Protein AF-X1ME61-F1 (afdb_monomer_lite)

Foldseek 3Di:
DQQQVLPQFLEVSSVVLLVVQAQQQQFDDDRNDLPPVRPSTRYPVSVVVSVVCHGPGRLQKEQFKWAQAEDDDDAFPVRHTFTKTKIFGQTQAKDWQAQKDKDQDPVCLRQWGADGDIAHHGWMAMAGAHLPQDHDPVGHHYTNHGHDLQWTKIFIADNVRDTSYIDPPIDHRGDYCKMWGAAPPDPDIDIDNHDDHGDHDDD

pLDDT: mean 90.52, std 9.13, range [60.22, 98.75]

Radius of gyration: 18.77 Å; chains: 1; bounding box: 51×32×42 Å

Secondary structure (DSSP, 8-state):
---SSSSSS-SHHHHHHHHHTTT--S---STT-S--SSSS--SHHHHHHHHHTTT----SEEEEEEESS-SSS---TTS---EEEEEEE-SSS-EE-TT-EEES-TT-TTSEEPPS-EE-TT-EEEEEEBS-----TTS-EE-SSB--TT---EEEE-TTS-EEEEE-S-PPPP-TT-EEEEPTT-SSEEEESS--TTSPPP-

Organism: NCBI:txid412755

Structure (mmCIF, N/CA/C/O backbone):
data_AF-X1ME61-F1
#
_entry.id   AF-X1ME61-F1
#
loop_
_atom_site.group_PDB
_atom_site.id
_atom_site.type_symbol
_atom_site.label_atom_id
_atom_site.label_alt_id
_atom_site.label_comp_id
_atom_site.label_asym_id
_atom_site.label_entity_id
_atom_site.label_seq_id
_atom_site.pdbx_PDB_ins_code
_atom_site.Cartn_x
_atom_site.Cartn_y
_atom_site.Cartn_z
_atom_site.occupancy
_atom_site.B_iso_or_equiv
_atom_site.auth_seq_id
_atom_site.auth_comp_id
_atom_site.auth_asym_id
_atom_site.auth_atom_id
_atom_site.pdbx_PDB_model_num
ATOM 1 N N . MET A 1 1 ? 16.799 -2.107 -5.866 1.00 64.69 1 MET A N 1
ATOM 2 C CA . MET A 1 1 ? 18.192 -1.779 -6.242 1.00 64.69 1 MET A CA 1
ATOM 3 C C . MET A 1 1 ? 18.856 -2.868 -7.092 1.00 64.69 1 MET A C 1
ATOM 5 O O . MET A 1 1 ? 20.061 -2.861 -7.196 1.00 64.69 1 MET A O 1
ATOM 9 N N . GLY A 1 2 ? 18.112 -3.794 -7.705 1.00 76.69 2 GLY A N 1
ATOM 10 C CA . GLY A 1 2 ? 18.669 -4.737 -8.690 1.00 76.69 2 GLY A CA 1
ATOM 11 C C . GLY A 1 2 ? 17.651 -5.169 -9.746 1.00 76.69 2 GLY A C 1
ATOM 12 O O . GLY A 1 2 ? 17.951 -6.017 -10.569 1.00 76.69 2 GLY A O 1
ATOM 13 N N . ASP A 1 3 ? 16.445 -4.600 -9.689 1.00 83.31 3 ASP A N 1
ATOM 14 C CA . ASP A 1 3 ? 15.396 -4.802 -10.681 1.00 83.31 3 ASP A CA 1
ATOM 15 C C . ASP A 1 3 ? 15.610 -3.733 -11.758 1.00 83.31 3 ASP A C 1
ATOM 17 O O . ASP A 1 3 ? 15.238 -2.567 -11.595 1.00 83.31 3 ASP A O 1
ATOM 21 N N . LEU A 1 4 ? 16.361 -4.114 -12.783 1.00 84.75 4 LEU A N 1
ATOM 22 C CA . LEU A 1 4 ? 16.741 -3.284 -13.921 1.00 84.75 4 LEU A CA 1
ATOM 23 C C . LEU A 1 4 ? 15.676 -3.349 -15.024 1.00 84.75 4 LEU A C 1
ATOM 25 O O . LEU A 1 4 ? 15.547 -2.431 -15.829 1.00 84.75 4 LEU A O 1
ATOM 29 N N . SER A 1 5 ? 14.901 -4.425 -15.074 1.00 83.25 5 SER A N 1
ATOM 30 C CA . SER A 1 5 ? 13.822 -4.627 -16.038 1.00 83.25 5 SER A CA 1
ATOM 31 C C . SER A 1 5 ? 12.502 -3.974 -15.605 1.00 83.25 5 SER A C 1
ATOM 33 O O . SER A 1 5 ? 11.627 -3.734 -16.440 1.00 83.25 5 SER A O 1
ATOM 35 N N . GLY A 1 6 ? 12.383 -3.634 -14.321 1.00 74.25 6 GLY A N 1
ATOM 36 C CA . GLY A 1 6 ? 11.187 -3.095 -13.682 1.00 74.25 6 GLY A CA 1
ATOM 37 C C . GLY A 1 6 ? 10.131 -4.160 -13.371 1.00 74.25 6 GLY A C 1
ATOM 38 O O . GLY A 1 6 ? 9.031 -3.815 -12.948 1.00 74.25 6 GLY A O 1
ATOM 39 N N . ASP A 1 7 ? 10.406 -5.447 -13.585 1.00 72.19 7 ASP A N 1
ATOM 40 C CA . ASP A 1 7 ? 9.410 -6.515 -13.437 1.00 72.19 7 ASP A CA 1
ATOM 41 C C . ASP A 1 7 ? 9.201 -6.982 -11.985 1.00 72.19 7 ASP A C 1
ATOM 43 O O . ASP A 1 7 ? 8.468 -7.946 -11.723 1.00 72.19 7 ASP A O 1
ATOM 47 N N . CYS A 1 8 ? 9.772 -6.236 -11.034 1.00 72.88 8 CYS A N 1
ATOM 48 C CA . CYS A 1 8 ? 9.673 -6.439 -9.593 1.00 72.88 8 CYS A CA 1
ATOM 49 C C . CYS A 1 8 ? 10.390 -7.703 -9.111 1.00 72.88 8 CYS A C 1
ATOM 51 O O . CYS A 1 8 ? 10.179 -8.176 -7.985 1.00 72.88 8 CYS A O 1
ATOM 53 N N . ARG A 1 9 ? 11.263 -8.261 -9.948 1.00 78.12 9 ARG A N 1
ATOM 54 C CA . ARG A 1 9 ? 12.136 -9.383 -9.627 1.00 78.12 9 ARG A CA 1
ATOM 55 C C . ARG A 1 9 ? 13.558 -8.979 -9.967 1.00 78.12 9 ARG A C 1
ATOM 57 O O . ARG A 1 9 ? 13.802 -8.071 -10.739 1.00 78.12 9 ARG A O 1
ATOM 64 N N . VAL A 1 10 ? 14.500 -9.628 -9.300 1.00 83.88 10 VAL A N 1
ATOM 65 C CA . VAL A 1 10 ? 15.884 -9.640 -9.756 1.00 83.88 10 VAL A CA 1
ATOM 66 C C . VAL A 1 10 ? 16.140 -11.023 -10.318 1.00 83.88 10 VAL A C 1
ATOM 68 O O . VAL A 1 10 ? 16.330 -11.988 -9.569 1.00 83.88 10 VAL A O 1
ATOM 71 N N . ASP A 1 11 ? 16.064 -11.137 -11.631 1.00 88.06 11 ASP A N 1
ATOM 72 C CA . ASP A 1 11 ? 16.223 -12.370 -12.372 1.00 88.06 11 ASP A CA 1
ATOM 73 C C . ASP A 1 11 ? 17.034 -12.181 -13.666 1.00 88.06 11 ASP A C 1
ATOM 75 O O . ASP A 1 11 ? 17.878 -11.291 -13.810 1.00 88.06 11 ASP A O 1
ATOM 79 N N . LEU A 1 12 ? 16.872 -13.119 -14.598 1.00 92.19 12 LEU A N 1
ATOM 80 C CA . LEU A 1 12 ? 17.629 -13.121 -15.838 1.00 92.19 12 LEU A CA 1
ATOM 81 C C . LEU A 1 12 ? 17.298 -11.915 -16.729 1.00 92.19 12 LEU A C 1
ATOM 83 O O . LEU A 1 12 ? 18.159 -11.507 -17.505 1.00 92.19 12 LEU A O 1
ATOM 87 N N . ASN A 1 13 ? 16.100 -11.340 -16.622 1.00 89.19 13 ASN A N 1
ATOM 88 C CA . ASN A 1 13 ? 15.724 -10.132 -17.351 1.00 89.19 13 ASN A CA 1
ATOM 89 C C . ASN A 1 13 ? 16.594 -8.947 -16.927 1.00 89.19 13 ASN A C 1
ATOM 91 O O . ASN A 1 13 ? 17.061 -8.195 -17.782 1.00 89.19 13 ASN A O 1
ATOM 95 N N . ASP A 1 14 ? 16.910 -8.835 -15.639 1.00 88.38 14 ASP A N 1
ATOM 96 C CA . ASP A 1 14 ? 17.797 -7.791 -15.124 1.00 88.38 14 ASP A CA 1
ATOM 97 C C . ASP A 1 14 ? 19.237 -8.034 -15.544 1.00 88.38 14 ASP A C 1
ATOM 99 O O . ASP A 1 14 ? 19.926 -7.107 -15.960 1.00 88.38 14 ASP A O 1
ATOM 103 N N . LEU A 1 15 ? 19.680 -9.296 -15.549 1.00 93.25 15 LEU A N 1
ATOM 104 C CA . LEU A 1 15 ? 20.994 -9.644 -16.089 1.00 93.25 15 LEU A CA 1
ATOM 105 C C . LEU A 1 15 ? 21.117 -9.283 -17.576 1.00 93.25 15 LEU A C 1
ATOM 107 O O . LEU A 1 15 ? 22.182 -8.859 -18.019 1.00 93.25 15 LEU A O 1
ATOM 111 N N . LEU A 1 16 ? 20.046 -9.426 -18.357 1.00 92.19 16 LEU A N 1
ATOM 112 C CA . LEU A 1 16 ? 20.050 -9.017 -19.761 1.00 92.19 16 LEU A CA 1
ATOM 113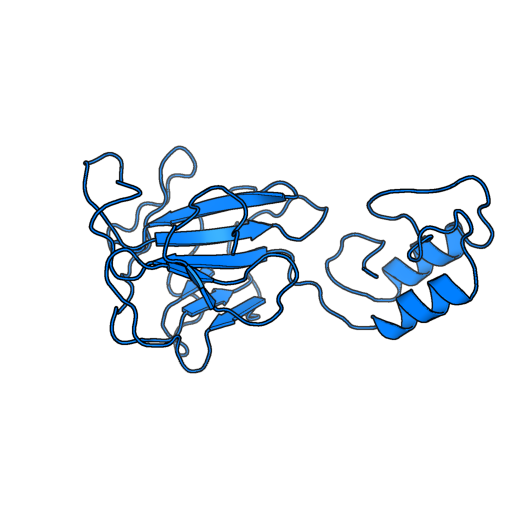 C C . LEU A 1 16 ? 20.233 -7.502 -19.898 1.00 92.19 16 LEU A C 1
ATOM 115 O O . LEU A 1 16 ? 21.093 -7.081 -20.674 1.00 92.19 16 LEU A O 1
ATOM 119 N N . VAL A 1 17 ? 19.494 -6.700 -19.124 1.00 89.44 17 VAL A N 1
ATOM 120 C CA . VAL A 1 17 ? 19.658 -5.234 -19.098 1.00 89.44 17 VAL A CA 1
ATOM 121 C C . VAL A 1 17 ? 21.080 -4.861 -18.683 1.00 89.44 17 VAL A C 1
ATOM 123 O O . VAL A 1 17 ? 21.744 -4.089 -19.372 1.00 89.44 17 VAL A O 1
ATOM 126 N N . PHE A 1 18 ? 21.577 -5.490 -17.622 1.00 93.19 18 PHE A N 1
ATOM 127 C CA . PHE A 1 18 ? 22.924 -5.300 -17.108 1.00 93.19 18 PHE A CA 1
ATOM 128 C C . PHE A 1 18 ? 24.003 -5.561 -18.168 1.00 93.19 18 PHE A C 1
ATOM 130 O O . PHE A 1 18 ? 24.854 -4.716 -18.436 1.00 93.19 18 PHE A O 1
ATOM 137 N N . THR A 1 19 ? 23.948 -6.715 -18.839 1.00 92.00 19 THR A N 1
ATOM 138 C CA . THR A 1 19 ? 24.946 -7.081 -19.861 1.00 92.00 19 THR A CA 1
ATOM 139 C C . THR A 1 19 ? 24.918 -6.176 -21.091 1.00 92.00 19 THR A C 1
ATOM 141 O O . THR A 1 19 ? 25.946 -6.028 -21.750 1.00 92.00 19 THR A O 1
ATOM 144 N N . ALA A 1 20 ? 23.775 -5.557 -21.401 1.00 91.31 20 ALA A N 1
ATOM 145 C CA . ALA A 1 20 ? 23.666 -4.596 -22.495 1.00 91.31 20 ALA A CA 1
ATOM 146 C C . ALA A 1 20 ? 24.404 -3.278 -22.206 1.00 91.31 20 ALA A C 1
ATOM 148 O O . ALA A 1 20 ? 24.747 -2.565 -23.146 1.00 91.31 20 ALA A O 1
ATOM 149 N N . GLN A 1 21 ? 24.653 -2.980 -20.930 1.00 91.88 21 GLN A N 1
ATOM 150 C CA . GLN A 1 21 ? 25.314 -1.763 -20.456 1.00 91.88 21 GLN A CA 1
ATOM 151 C C . GLN A 1 21 ? 26.713 -2.040 -19.895 1.00 91.88 21 GLN A C 1
ATOM 153 O O . GLN A 1 21 ? 27.343 -1.144 -19.358 1.00 91.88 21 GLN A O 1
ATOM 158 N N . TRP A 1 22 ? 27.224 -3.268 -20.019 1.00 91.88 22 TRP A N 1
ATOM 159 C CA . TRP A 1 22 ? 28.535 -3.645 -19.493 1.00 91.88 22 TRP A CA 1
ATOM 160 C C . TRP A 1 22 ? 29.647 -2.751 -20.064 1.00 91.88 22 TRP A C 1
ATOM 162 O O . TRP A 1 22 ? 29.857 -2.734 -21.281 1.00 91.88 22 TRP A O 1
ATOM 172 N N . LEU A 1 23 ? 30.398 -2.082 -19.181 1.00 84.31 23 LEU A N 1
ATOM 173 C CA . LEU A 1 23 ? 31.428 -1.080 -19.497 1.00 84.31 23 LEU A CA 1
ATOM 174 C C . LEU A 1 23 ? 30.901 0.227 -20.115 1.00 84.31 23 LEU A C 1
ATOM 176 O O . LEU A 1 23 ? 31.646 0.891 -20.838 1.00 84.31 23 LEU A O 1
ATOM 180 N N . ASP A 1 24 ? 29.646 0.598 -19.864 1.00 83.19 24 ASP A N 1
ATOM 181 C CA . ASP A 1 24 ? 29.162 1.946 -20.172 1.00 83.19 24 ASP A CA 1
ATOM 182 C C . ASP A 1 24 ? 29.852 2.971 -19.251 1.00 83.19 24 ASP A C 1
ATOM 184 O O . ASP A 1 24 ? 29.820 2.818 -18.032 1.00 83.19 24 ASP A O 1
ATOM 188 N N . ASP A 1 25 ? 30.503 3.977 -19.846 1.00 78.19 25 ASP A N 1
ATOM 189 C CA . ASP A 1 25 ? 31.238 5.063 -19.174 1.00 78.19 25 ASP A CA 1
ATOM 190 C C . ASP A 1 25 ? 30.489 6.405 -19.222 1.00 78.19 25 ASP A C 1
ATOM 192 O O . ASP A 1 25 ? 31.021 7.455 -18.844 1.00 78.19 25 ASP A O 1
ATOM 196 N N . THR A 1 26 ? 29.256 6.400 -19.740 1.00 72.69 26 THR A N 1
ATOM 197 C CA . THR A 1 26 ? 28.515 7.632 -20.028 1.00 72.69 26 THR A CA 1
ATOM 198 C C . THR A 1 26 ? 27.643 8.123 -18.875 1.00 72.69 26 THR A C 1
ATOM 200 O O . THR A 1 26 ? 27.023 9.180 -19.009 1.00 72.69 26 THR A O 1
ATOM 203 N N . GLY A 1 27 ? 27.666 7.433 -17.727 1.00 66.75 27 GLY A N 1
ATOM 204 C CA . GLY A 1 27 ? 26.857 7.743 -16.550 1.00 66.75 27 GLY A CA 1
ATOM 205 C C . GLY A 1 27 ? 25.373 7.526 -16.833 1.00 66.75 27 GLY A C 1
ATOM 206 O O . GLY A 1 27 ? 24.706 8.371 -17.436 1.00 66.75 27 GLY A O 1
ATOM 207 N N . CYS A 1 28 ? 24.828 6.396 -16.388 1.00 73.38 28 CYS A N 1
ATOM 208 C CA . CYS A 1 28 ? 23.390 6.169 -16.429 1.00 73.38 28 CYS A CA 1
ATOM 209 C C . CYS A 1 28 ? 22.768 6.519 -15.071 1.00 73.38 28 CYS A C 1
ATOM 211 O O . CYS A 1 28 ? 23.401 6.435 -14.026 1.00 73.38 28 CYS A O 1
ATOM 213 N N . SER A 1 29 ? 21.516 6.975 -15.067 1.00 67.69 29 SER A N 1
ATOM 214 C CA . SER A 1 29 ? 20.779 7.203 -13.822 1.00 67.69 29 SER A CA 1
ATOM 215 C C . SER A 1 29 ? 19.299 6.907 -14.024 1.00 67.69 29 SER A C 1
ATOM 217 O O . SER A 1 29 ? 18.728 7.213 -15.073 1.00 67.69 29 SER A O 1
ATOM 219 N N . GLY A 1 30 ? 18.674 6.300 -13.016 1.00 66.75 30 GLY A N 1
ATOM 220 C CA . GLY A 1 30 ? 17.258 5.932 -13.034 1.00 66.75 30 GLY A CA 1
ATOM 221 C C . GLY A 1 30 ? 17.004 4.445 -13.281 1.00 66.75 30 GLY A C 1
ATOM 222 O O . GLY A 1 30 ? 17.898 3.610 -13.174 1.00 66.75 30 GLY A O 1
ATOM 223 N N . LEU A 1 31 ? 15.744 4.100 -13.557 1.00 63.78 31 LEU A N 1
ATOM 224 C CA . LEU A 1 31 ? 15.342 2.708 -13.740 1.00 63.78 31 LEU A CA 1
ATOM 225 C C . LEU A 1 31 ? 15.950 2.104 -15.009 1.00 63.78 31 LEU A C 1
ATOM 227 O O . LEU A 1 31 ? 15.900 2.716 -16.074 1.00 63.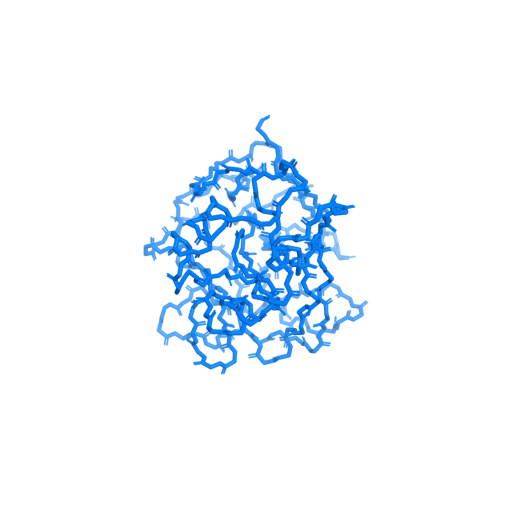78 31 LEU A O 1
ATOM 231 N N . GLY A 1 32 ? 16.469 0.882 -14.888 1.00 75.88 32 GLY A N 1
ATOM 232 C CA . GLY A 1 32 ? 17.122 0.170 -15.982 1.00 75.88 32 GLY A CA 1
ATOM 233 C C . GLY A 1 32 ? 18.543 0.625 -16.255 1.00 75.88 32 GLY A C 1
ATOM 234 O O . GLY A 1 32 ? 19.116 0.204 -17.252 1.00 75.88 32 GLY A O 1
ATOM 235 N N . CYS A 1 33 ? 19.112 1.446 -15.373 1.00 86.69 33 CYS A N 1
ATOM 236 C CA . CYS A 1 33 ? 20.537 1.722 -15.325 1.00 86.69 33 CYS A CA 1
ATOM 237 C C . CYS A 1 33 ? 21.261 0.653 -14.504 1.00 86.69 33 CYS A C 1
ATOM 239 O O . CYS A 1 33 ? 20.886 0.380 -13.365 1.00 86.69 33 CYS A O 1
ATOM 241 N N . ALA A 1 34 ? 22.293 0.067 -15.099 1.00 91.44 34 ALA A N 1
ATOM 242 C CA . ALA A 1 34 ? 23.120 -0.970 -14.511 1.00 91.44 34 ALA A CA 1
ATOM 243 C C . ALA A 1 34 ? 24.233 -0.436 -13.593 1.00 91.44 34 ALA A C 1
ATOM 245 O O . ALA A 1 34 ? 24.819 -1.248 -12.891 1.00 91.44 34 ALA A O 1
ATOM 246 N N . ASP A 1 35 ? 24.501 0.875 -13.582 1.00 91.25 35 ASP A N 1
ATOM 247 C CA . ASP A 1 35 ? 25.379 1.541 -12.605 1.00 91.25 35 ASP A CA 1
ATOM 248 C C . ASP A 1 35 ? 24.586 1.725 -11.304 1.00 91.25 35 ASP A C 1
ATOM 250 O O . ASP A 1 35 ? 23.699 2.579 -11.188 1.00 91.25 35 ASP A O 1
ATOM 254 N N . MET A 1 36 ? 24.830 0.830 -10.351 1.00 87.50 36 MET A N 1
ATOM 255 C CA . MET A 1 36 ? 24.072 0.728 -9.108 1.00 87.50 36 MET A CA 1
ATOM 256 C C . MET A 1 36 ? 24.839 1.274 -7.903 1.00 87.50 36 MET A C 1
ATOM 258 O O . MET A 1 36 ? 24.216 1.480 -6.855 1.00 87.50 36 MET A O 1
ATOM 262 N N . ASP A 1 37 ? 26.150 1.502 -8.020 1.00 87.69 37 ASP A N 1
ATOM 263 C CA . ASP A 1 37 ? 26.958 2.154 -6.983 1.00 87.69 37 ASP A CA 1
ATOM 264 C C . ASP A 1 37 ? 27.179 3.662 -7.218 1.00 87.69 37 ASP A C 1
ATOM 266 O O . ASP A 1 37 ? 27.560 4.381 -6.285 1.00 87.69 37 ASP A O 1
ATOM 270 N N . GLY A 1 38 ? 26.808 4.162 -8.400 1.00 86.75 38 GLY A N 1
ATOM 271 C CA . GLY A 1 38 ? 26.784 5.574 -8.764 1.00 86.75 38 GLY A CA 1
ATOM 272 C C . GLY A 1 38 ? 28.150 6.135 -9.150 1.00 86.75 38 GLY A C 1
ATOM 273 O O . GLY A 1 38 ? 28.340 7.358 -9.076 1.00 86.75 38 GLY A O 1
ATOM 274 N N . ASP A 1 39 ? 29.114 5.286 -9.511 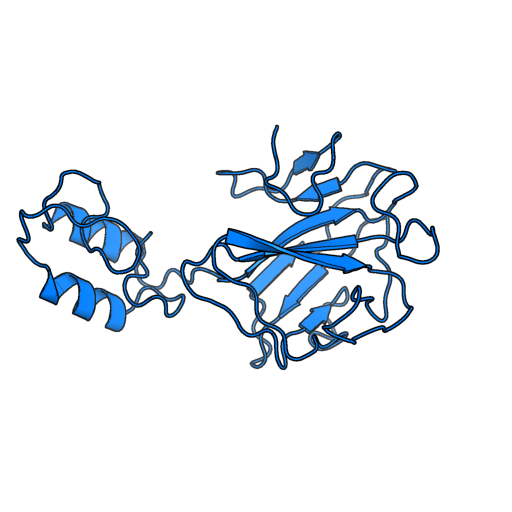1.00 88.50 39 ASP A N 1
ATOM 275 C CA . ASP A 1 39 ? 30.462 5.711 -9.893 1.00 88.50 39 ASP A CA 1
ATOM 276 C C . ASP A 1 39 ? 30.599 6.126 -11.376 1.00 88.50 39 ASP A C 1
ATOM 278 O O . ASP A 1 39 ? 31.642 6.658 -11.778 1.00 88.50 39 ASP A O 1
ATOM 282 N N . ASN A 1 40 ? 29.500 6.048 -12.139 1.00 87.19 40 ASN A N 1
ATOM 283 C CA . ASN A 1 40 ? 29.379 6.308 -13.579 1.00 87.19 40 ASN A CA 1
ATOM 284 C C . ASN A 1 40 ? 30.062 5.274 -14.479 1.00 87.19 40 ASN A C 1
ATOM 286 O O . ASN A 1 40 ? 30.297 5.569 -15.653 1.00 87.19 40 ASN A O 1
ATOM 290 N N . ASN A 1 41 ? 30.354 4.082 -13.965 1.00 89.69 41 ASN A N 1
ATOM 291 C CA . ASN A 1 41 ? 30.776 2.933 -14.752 1.00 89.69 41 ASN A CA 1
ATOM 292 C C . ASN A 1 41 ? 29.859 1.750 -14.450 1.00 89.69 41 ASN A C 1
ATOM 294 O O . ASN A 1 41 ? 29.419 1.576 -13.326 1.00 89.69 41 ASN A O 1
ATOM 298 N N . VAL A 1 42 ? 29.599 0.915 -15.455 1.00 91.56 42 VAL A N 1
ATOM 299 C CA . VAL A 1 42 ? 28.951 -0.388 -15.240 1.00 91.56 42 VAL A CA 1
ATOM 300 C C . VAL A 1 42 ? 30.015 -1.478 -15.235 1.00 91.56 42 VAL A C 1
ATOM 302 O O . VAL A 1 42 ? 30.545 -1.841 -16.296 1.00 91.56 42 VAL A O 1
ATOM 305 N N . ASP A 1 43 ? 30.334 -2.022 -14.064 1.00 92.25 43 ASP A N 1
ATOM 306 C CA . ASP A 1 43 ? 31.435 -2.964 -13.897 1.00 92.25 43 ASP A CA 1
ATOM 307 C C . ASP A 1 43 ? 31.137 -4.168 -12.974 1.00 92.25 43 ASP A C 1
ATOM 309 O O . ASP A 1 43 ? 30.001 -4.601 -12.758 1.00 92.25 43 ASP A O 1
ATOM 313 N N . ALA A 1 44 ? 32.196 -4.838 -12.513 1.00 93.25 44 ALA A N 1
ATOM 314 C CA . ALA A 1 44 ? 32.072 -6.021 -11.670 1.00 93.25 44 ALA A CA 1
ATOM 315 C C . ALA A 1 44 ? 31.489 -5.725 -10.274 1.00 93.25 44 ALA A C 1
ATOM 317 O O . ALA A 1 44 ? 30.953 -6.643 -9.646 1.00 93.25 44 ALA A O 1
ATOM 318 N N . VAL A 1 45 ? 31.606 -4.492 -9.779 1.00 92.31 45 VAL A N 1
ATOM 319 C CA . VAL A 1 45 ? 31.004 -4.035 -8.522 1.00 92.31 45 VAL A CA 1
ATOM 320 C C . VAL A 1 45 ? 29.490 -3.971 -8.676 1.00 92.31 45 VAL A C 1
ATOM 322 O O . VAL A 1 45 ? 28.778 -4.554 -7.854 1.00 92.31 45 VAL A O 1
ATOM 325 N N . ASP A 1 46 ? 28.992 -3.421 -9.778 1.00 90.38 46 ASP A N 1
ATOM 326 C CA . ASP A 1 46 ? 27.559 -3.421 -10.076 1.00 90.38 46 ASP A CA 1
ATOM 327 C C . ASP A 1 46 ? 27.008 -4.828 -10.271 1.00 90.38 46 ASP A C 1
ATOM 329 O O . ASP A 1 46 ? 25.933 -5.162 -9.770 1.00 90.38 46 ASP A O 1
ATOM 333 N N . PHE A 1 47 ? 27.775 -5.708 -10.921 1.00 92.69 47 PHE A N 1
ATOM 334 C CA . PHE A 1 47 ? 27.400 -7.118 -11.025 1.00 92.69 47 PHE A CA 1
ATOM 335 C C . PHE A 1 47 ? 27.289 -7.771 -9.647 1.00 92.69 47 PHE A C 1
ATOM 337 O O . PHE A 1 47 ? 26.378 -8.565 -9.403 1.00 92.69 47 PHE A O 1
ATOM 344 N N . ALA A 1 48 ? 28.205 -7.451 -8.730 1.00 91.75 48 ALA A N 1
ATOM 345 C CA . ALA A 1 48 ? 28.149 -7.958 -7.367 1.00 91.75 48 ALA A CA 1
ATOM 346 C C . ALA A 1 48 ? 26.911 -7.434 -6.628 1.00 91.75 48 ALA A C 1
ATOM 348 O O . ALA A 1 48 ? 26.276 -8.203 -5.906 1.00 91.75 48 ALA A O 1
ATOM 349 N N . LEU A 1 49 ? 26.523 -6.174 -6.840 1.00 86.62 49 LEU A N 1
ATOM 350 C CA . LEU A 1 49 ? 25.288 -5.614 -6.295 1.00 86.62 49 LEU A CA 1
ATOM 351 C C . LEU A 1 49 ? 24.039 -6.268 -6.914 1.00 86.62 49 LEU A C 1
ATOM 353 O O . LEU A 1 49 ? 23.096 -6.584 -6.185 1.00 86.62 49 LEU A O 1
ATOM 357 N N . LEU A 1 50 ? 24.029 -6.541 -8.222 1.00 88.25 50 LEU A N 1
ATOM 358 C CA . LEU A 1 50 ? 22.936 -7.247 -8.899 1.00 88.25 50 LEU A CA 1
ATOM 359 C C . LEU A 1 50 ? 22.797 -8.668 -8.342 1.00 88.25 50 LEU A C 1
ATOM 361 O O . LEU A 1 50 ? 21.716 -9.083 -7.928 1.00 88.25 50 LEU A O 1
ATOM 365 N N . ALA A 1 51 ? 23.914 -9.391 -8.244 1.00 88.44 51 ALA A N 1
ATOM 366 C CA . ALA A 1 51 ? 23.972 -10.744 -7.701 1.00 88.44 51 ALA A CA 1
ATOM 367 C C . ALA A 1 51 ? 23.603 -10.800 -6.208 1.00 88.44 51 ALA A C 1
ATOM 369 O O . ALA A 1 51 ? 22.944 -11.742 -5.770 1.00 88.44 51 ALA A O 1
ATOM 370 N N . ALA A 1 52 ? 23.978 -9.789 -5.419 1.00 83.69 52 ALA A N 1
ATOM 371 C CA . ALA A 1 52 ? 23.590 -9.679 -4.012 1.00 83.69 52 ALA A CA 1
ATOM 372 C C . ALA A 1 52 ? 22.077 -9.492 -3.836 1.00 83.69 52 ALA A C 1
ATOM 374 O O . ALA A 1 52 ? 21.524 -9.854 -2.799 1.00 83.69 52 ALA A O 1
ATOM 375 N N . ASN A 1 53 ? 21.408 -8.953 -4.855 1.00 80.00 53 ASN A N 1
ATOM 376 C CA . ASN A 1 53 ? 19.962 -8.828 -4.901 1.00 80.00 53 ASN A CA 1
ATOM 377 C C . ASN A 1 53 ? 19.303 -9.945 -5.728 1.00 80.00 53 ASN A C 1
ATOM 379 O O . ASN A 1 53 ? 18.106 -9.865 -5.949 1.00 80.00 53 ASN A O 1
ATOM 383 N N . TRP A 1 54 ? 20.018 -10.989 -6.163 1.00 82.50 54 TRP A N 1
ATOM 384 C CA . TRP A 1 54 ? 19.457 -12.040 -7.019 1.00 82.50 54 TRP A CA 1
ATOM 385 C C . TRP A 1 54 ? 18.290 -12.773 -6.345 1.00 82.50 54 TRP A C 1
ATOM 387 O O . TRP A 1 54 ? 18.372 -13.149 -5.176 1.00 82.50 54 TRP A O 1
ATOM 397 N N . PHE A 1 55 ? 17.193 -12.971 -7.079 1.00 70.69 55 PHE A N 1
ATOM 398 C CA . PHE A 1 55 ? 15.890 -13.427 -6.574 1.00 70.69 55 PHE A CA 1
ATOM 399 C C . PHE A 1 55 ? 15.228 -12.524 -5.526 1.00 70.69 55 PHE A C 1
ATOM 401 O O . PHE A 1 55 ? 14.186 -12.901 -4.978 1.00 70.69 55 PHE A O 1
ATOM 408 N N . LYS A 1 56 ? 15.765 -11.332 -5.243 1.00 67.44 56 LYS A N 1
ATOM 409 C CA . LYS A 1 56 ? 15.058 -10.355 -4.418 1.00 67.44 56 LYS A CA 1
ATOM 410 C C . LYS A 1 56 ? 13.818 -9.923 -5.187 1.00 67.44 56 LYS A C 1
ATOM 412 O O . LYS A 1 56 ? 13.911 -9.377 -6.280 1.00 67.44 56 LYS A O 1
ATOM 417 N N . GLN A 1 57 ? 12.650 -10.193 -4.624 1.00 60.22 57 GLN A N 1
ATOM 418 C CA . GLN A 1 57 ? 11.415 -9.616 -5.128 1.00 60.22 57 GLN A CA 1
ATOM 419 C C . GLN A 1 57 ? 11.251 -8.262 -4.452 1.00 60.22 57 GLN A C 1
ATOM 421 O O . GLN A 1 57 ? 11.098 -8.181 -3.233 1.00 60.22 57 GLN A O 1
ATOM 426 N N . GLY A 1 58 ? 11.359 -7.195 -5.239 1.00 61.19 58 GLY A N 1
ATOM 427 C CA . GLY A 1 58 ? 10.816 -5.914 -4.824 1.00 61.19 58 GLY A CA 1
ATOM 428 C C . GLY A 1 58 ? 9.306 -6.048 -4.896 1.00 61.19 58 GLY A C 1
ATOM 429 O O . GLY A 1 58 ? 8.761 -6.393 -5.933 1.00 61.19 58 GLY A O 1
ATOM 430 N N . HIS A 1 59 ? 8.609 -5.840 -3.795 1.00 69.31 59 HIS A N 1
ATOM 431 C CA . HIS A 1 59 ? 7.161 -5.753 -3.837 1.00 69.31 59 HIS A CA 1
ATOM 432 C C . HIS A 1 59 ? 6.819 -4.352 -4.330 1.00 69.31 59 HIS A C 1
ATOM 434 O O . HIS A 1 59 ? 7.165 -3.400 -3.636 1.00 69.31 59 HIS A O 1
ATOM 440 N N . PRO A 1 60 ? 6.222 -4.182 -5.525 1.00 78.44 60 PRO A N 1
ATOM 441 C CA . PRO A 1 60 ? 6.113 -2.852 -6.114 1.00 78.44 60 PRO A CA 1
ATOM 442 C C . PRO A 1 60 ? 5.252 -1.919 -5.279 1.00 78.44 60 PRO A C 1
ATOM 444 O O . PRO A 1 60 ? 5.448 -0.710 -5.296 1.00 78.44 60 PRO A O 1
ATOM 447 N N . LEU A 1 61 ? 4.314 -2.504 -4.542 1.00 91.12 61 LEU A N 1
ATOM 448 C CA . LEU A 1 61 ? 3.425 -1.814 -3.642 1.00 91.12 61 LEU A CA 1
ATOM 449 C C . LEU A 1 61 ? 3.665 -2.306 -2.220 1.00 91.12 61 LEU A C 1
ATOM 451 O O . LEU A 1 61 ? 3.802 -3.507 -1.989 1.00 91.12 61 LEU A O 1
ATOM 455 N N . VAL A 1 62 ? 3.653 -1.381 -1.273 1.00 93.38 62 VAL A N 1
ATOM 456 C CA . VAL A 1 62 ? 3.700 -1.677 0.160 1.00 93.38 62 VAL A CA 1
ATOM 457 C C . VAL A 1 62 ? 2.528 -1.011 0.855 1.00 93.38 62 VAL A C 1
ATOM 459 O O . VAL A 1 62 ? 2.025 0.012 0.389 1.00 93.38 62 VAL A O 1
ATOM 462 N N . ILE A 1 63 ? 2.113 -1.575 1.987 1.00 96.38 63 ILE A N 1
ATOM 463 C CA . ILE A 1 63 ? 1.284 -0.826 2.933 1.00 96.38 63 ILE A CA 1
ATOM 464 C C . ILE A 1 63 ? 2.246 0.084 3.692 1.00 96.38 63 ILE A C 1
ATOM 466 O O . ILE A 1 63 ? 3.059 -0.403 4.476 1.00 96.38 63 ILE A O 1
ATOM 470 N N . ASN A 1 64 ? 2.217 1.373 3.370 1.00 95.00 64 ASN A N 1
ATOM 471 C CA . ASN A 1 64 ? 3.199 2.346 3.838 1.00 95.00 64 ASN A CA 1
ATOM 472 C C . ASN A 1 64 ? 2.867 2.864 5.230 1.00 95.00 64 ASN A C 1
ATOM 474 O O . ASN A 1 64 ? 3.738 2.952 6.089 1.00 95.00 64 ASN A O 1
ATOM 478 N N . GLU A 1 65 ? 1.602 3.196 5.447 1.00 97.06 65 GLU A N 1
ATOM 479 C CA . GLU A 1 65 ? 1.106 3.794 6.675 1.00 97.06 65 GLU A CA 1
ATOM 480 C C . GLU A 1 65 ? -0.368 3.414 6.840 1.00 97.06 65 GLU A C 1
ATOM 482 O O . GLU A 1 65 ? -1.091 3.236 5.860 1.00 97.06 65 GLU A O 1
ATOM 487 N N . PHE A 1 66 ? -0.837 3.251 8.070 1.00 98.44 66 PHE A N 1
ATOM 488 C CA . PHE A 1 66 ? -2.259 3.104 8.354 1.00 98.44 66 PHE A CA 1
ATOM 489 C C . PHE A 1 66 ? -2.595 3.654 9.737 1.00 98.44 66 PHE A C 1
ATOM 491 O O . PHE A 1 66 ? -1.731 3.783 10.606 1.00 98.44 66 PHE A O 1
ATOM 498 N N . MET A 1 67 ? -3.873 3.937 9.965 1.00 98.38 67 MET A N 1
ATOM 499 C CA . MET A 1 67 ? -4.397 4.329 11.271 1.00 98.38 67 MET A CA 1
ATOM 500 C C . MET A 1 67 ? -5.699 3.581 11.539 1.00 98.38 67 MET A C 1
ATOM 502 O O . MET A 1 67 ? -6.660 3.729 10.791 1.00 98.38 67 MET A O 1
ATOM 506 N N . ALA A 1 68 ? -5.730 2.807 12.626 1.00 98.12 68 ALA A N 1
ATOM 507 C CA . ALA A 1 68 ? -6.891 2.004 13.040 1.00 98.12 68 ALA A CA 1
ATOM 508 C C . ALA A 1 68 ? -7.748 2.669 14.138 1.00 98.12 68 ALA A C 1
ATOM 510 O O . ALA A 1 68 ? -8.510 2.003 14.840 1.00 98.12 68 ALA A O 1
ATOM 511 N N . SER A 1 69 ? -7.514 3.957 14.396 1.00 97.62 69 SER A N 1
ATOM 512 C CA . SER A 1 69 ? -8.263 4.761 15.362 1.00 97.62 69 SER A CA 1
ATOM 513 C C . SER A 1 69 ? -8.097 6.239 15.016 1.00 97.62 69 SER A C 1
ATOM 515 O O . SER A 1 69 ? -7.202 6.912 15.524 1.00 97.62 69 SER A O 1
ATOM 517 N N . ASN A 1 70 ? -8.930 6.731 14.102 1.00 96.81 70 ASN A N 1
ATOM 518 C CA . ASN A 1 70 ? -8.862 8.101 13.594 1.00 96.81 70 ASN A CA 1
ATOM 519 C C . ASN A 1 70 ? -9.983 8.967 14.182 1.00 96.81 70 ASN A C 1
ATOM 521 O O . ASN A 1 70 ? -11.160 8.610 14.115 1.00 96.81 70 ASN A O 1
ATOM 525 N N . THR A 1 71 ? -9.632 10.122 14.747 1.00 95.94 71 THR A N 1
ATOM 526 C CA . THR A 1 71 ? -10.606 11.136 15.184 1.00 95.94 71 THR A CA 1
ATOM 527 C C . THR A 1 71 ? -10.275 12.550 14.715 1.00 95.94 71 THR A C 1
ATOM 529 O O . THR A 1 71 ? -11.002 13.487 15.055 1.00 95.94 71 THR A O 1
ATOM 532 N N . SER A 1 72 ? -9.202 12.716 13.935 1.00 93.56 72 SER A N 1
ATOM 533 C CA . SER A 1 72 ? -8.650 14.031 13.601 1.00 93.56 72 SER A CA 1
ATOM 534 C C . SER A 1 72 ? -8.324 14.246 12.123 1.00 93.56 72 SER A C 1
ATOM 536 O O . SER A 1 72 ? -8.610 15.331 11.616 1.00 93.56 72 SER A O 1
ATOM 538 N N . THR A 1 73 ? -7.726 13.277 11.420 1.00 90.19 73 THR A N 1
ATOM 539 C CA . THR A 1 73 ? -7.330 13.422 10.010 1.00 90.19 73 THR A CA 1
ATOM 540 C C . THR A 1 73 ? -6.864 12.089 9.404 1.00 90.19 73 THR A C 1
ATOM 542 O O . THR A 1 73 ? -6.194 11.310 10.082 1.00 90.19 73 THR A O 1
ATOM 545 N N . PRO A 1 74 ? -7.138 11.829 8.113 1.00 93.50 74 PRO A N 1
ATOM 546 C CA . PRO A 1 74 ? -7.994 12.596 7.209 1.00 93.50 74 PRO A CA 1
ATOM 547 C C . PRO A 1 74 ? -9.483 12.293 7.439 1.00 93.50 74 PRO A C 1
ATOM 549 O O . PRO A 1 74 ? -9.839 11.270 8.023 1.00 93.50 74 PRO A O 1
ATOM 552 N N . THR A 1 75 ? -10.361 13.187 6.976 1.00 93.81 75 THR A N 1
ATOM 553 C CA . THR A 1 75 ? -11.805 12.917 6.892 1.00 93.81 75 THR A CA 1
ATOM 554 C C . THR A 1 75 ? -12.172 12.314 5.546 1.00 93.81 75 THR A C 1
ATOM 556 O O . THR A 1 75 ? -11.557 12.638 4.528 1.00 93.81 75 THR A O 1
ATOM 559 N N . ASP A 1 76 ? -13.251 11.542 5.506 1.00 91.44 76 ASP A N 1
ATOM 560 C CA . ASP A 1 76 ? -13.904 11.208 4.241 1.00 91.44 76 ASP A CA 1
ATOM 561 C C . ASP A 1 76 ? -14.774 12.382 3.713 1.00 91.44 76 ASP A C 1
ATOM 563 O O . ASP A 1 76 ? -14.931 13.401 4.397 1.00 91.44 76 ASP A O 1
ATOM 567 N N . PRO A 1 77 ? -15.370 12.291 2.504 1.00 90.12 77 PRO A N 1
ATOM 568 C CA . PRO A 1 77 ? -16.222 13.355 1.955 1.00 90.12 77 PRO A CA 1
ATOM 569 C C . PRO A 1 77 ? -17.484 13.669 2.767 1.00 90.12 77 PRO A C 1
ATOM 571 O O . PRO A 1 77 ? -18.100 14.714 2.551 1.00 90.12 77 PRO A O 1
ATOM 574 N N . CYS A 1 78 ? -17.896 12.772 3.665 1.00 89.06 78 CYS A N 1
ATOM 575 C CA . CYS A 1 78 ? -19.026 12.976 4.567 1.00 89.06 78 CYS A CA 1
ATOM 576 C C . CYS A 1 78 ? -18.613 13.698 5.860 1.00 89.06 78 CYS A C 1
ATOM 578 O O . CYS A 1 78 ? -19.489 14.090 6.632 1.00 89.06 78 CYS A O 1
ATOM 580 N N . GLY A 1 79 ? -17.312 13.908 6.083 1.00 90.25 79 GLY A N 1
ATOM 581 C CA . GLY A 1 79 ? -16.768 14.494 7.306 1.00 90.25 79 GLY A CA 1
ATOM 582 C C . GLY A 1 79 ? -16.604 13.490 8.447 1.00 90.25 79 GLY A C 1
ATOM 583 O O . GLY A 1 79 ? -16.388 13.912 9.582 1.00 90.25 79 GLY A O 1
ATOM 584 N N . ASP A 1 80 ? -16.711 12.187 8.168 1.00 93.75 80 ASP A N 1
ATOM 585 C CA . ASP A 1 80 ? -16.376 11.146 9.139 1.00 93.75 80 ASP A CA 1
ATOM 586 C C . ASP A 1 80 ? -14.849 11.009 9.242 1.00 93.75 80 ASP A C 1
ATOM 588 O O . ASP A 1 80 ? -14.124 11.386 8.319 1.00 93.75 80 ASP A O 1
ATOM 592 N N . PHE A 1 81 ? -14.363 10.386 10.320 1.00 95.94 81 PHE A N 1
ATOM 593 C CA . PHE A 1 81 ? -12.956 10.003 10.500 1.00 95.94 81 PHE A CA 1
ATOM 594 C C . PHE A 1 81 ? -12.800 8.475 10.458 1.00 95.94 81 PHE A C 1
ATOM 596 O O . PHE A 1 81 ? -12.682 7.846 11.509 1.00 95.94 81 PHE A O 1
ATOM 603 N N . PRO A 1 82 ? -12.882 7.820 9.284 1.00 97.06 82 PRO A N 1
ATOM 604 C CA . PRO A 1 82 ? -12.641 6.389 9.219 1.00 97.06 82 PRO A CA 1
ATOM 605 C C . PRO A 1 82 ? -11.171 6.060 9.460 1.00 97.06 82 PRO A C 1
ATOM 607 O O . PRO A 1 82 ? -10.281 6.884 9.221 1.00 97.06 82 PRO A O 1
ATOM 610 N N . ASP A 1 83 ? -10.934 4.810 9.838 1.00 98.31 83 ASP A N 1
ATOM 611 C CA . ASP A 1 83 ? -9.620 4.195 9.713 1.00 98.31 83 ASP A CA 1
ATOM 612 C C . ASP A 1 83 ? -9.167 4.273 8.254 1.00 98.31 83 ASP A C 1
ATOM 614 O O . ASP A 1 83 ? -9.983 4.321 7.323 1.00 98.31 83 ASP A O 1
ATOM 618 N N . TRP A 1 84 ? -7.864 4.279 8.030 1.00 98.50 84 TRP A N 1
ATOM 619 C CA . TRP A 1 84 ? -7.320 4.400 6.686 1.00 98.50 84 TRP A CA 1
ATOM 620 C C . TRP A 1 84 ? -6.046 3.591 6.530 1.00 98.50 84 TRP A C 1
ATOM 622 O O . TRP A 1 84 ? -5.332 3.327 7.494 1.00 98.50 84 TRP A O 1
ATOM 632 N N . ILE A 1 85 ? -5.803 3.188 5.291 1.00 98.75 85 ILE A N 1
ATOM 633 C CA . ILE A 1 85 ? -4.672 2.399 4.830 1.00 98.75 85 ILE A CA 1
ATOM 634 C C . ILE A 1 85 ? -4.072 3.157 3.654 1.00 98.75 85 ILE A C 1
ATOM 636 O O . ILE A 1 85 ? -4.791 3.555 2.736 1.00 98.75 85 ILE A O 1
ATOM 640 N N . GLU A 1 86 ? -2.763 3.339 3.664 1.00 97.94 86 GLU A N 1
ATOM 641 C CA . GLU A 1 86 ? -2.020 3.941 2.574 1.00 97.94 86 GLU A CA 1
ATOM 642 C C . GLU A 1 86 ? -1.160 2.905 1.862 1.00 97.94 86 GLU A C 1
ATOM 644 O O . GLU A 1 86 ? -0.373 2.176 2.472 1.00 97.94 86 GLU A O 1
ATOM 649 N N . ILE A 1 87 ? -1.298 2.872 0.541 1.00 97.50 87 ILE A N 1
ATOM 650 C CA . ILE A 1 87 ? -0.491 2.050 -0.349 1.00 97.50 87 ILE A CA 1
ATOM 651 C C . ILE A 1 87 ? 0.509 2.946 -1.061 1.00 97.50 87 ILE A C 1
ATOM 653 O O . ILE A 1 87 ? 0.114 3.923 -1.691 1.00 97.50 87 ILE A O 1
ATOM 657 N N . TYR A 1 88 ? 1.788 2.594 -1.002 1.00 94.56 88 TYR A N 1
ATOM 658 C CA . TYR A 1 88 ? 2.854 3.326 -1.679 1.00 94.56 88 TYR A CA 1
ATOM 659 C C . TYR A 1 88 ? 3.467 2.479 -2.786 1.00 94.56 88 TYR A C 1
ATOM 661 O O . TYR A 1 88 ? 3.809 1.314 -2.562 1.00 94.56 88 TYR A O 1
ATOM 669 N N . ASN A 1 89 ? 3.628 3.070 -3.970 1.00 92.88 89 ASN A N 1
ATOM 670 C CA . ASN A 1 89 ? 4.393 2.462 -5.047 1.00 92.88 89 ASN A CA 1
ATOM 671 C C . ASN A 1 89 ? 5.887 2.773 -4.890 1.00 92.88 89 ASN A C 1
ATOM 673 O O . ASN A 1 89 ? 6.368 3.817 -5.332 1.00 92.88 89 ASN A O 1
ATOM 677 N N . VAL A 1 90 ? 6.611 1.833 -4.277 1.00 86.94 90 VAL A N 1
ATOM 678 C CA . VAL A 1 90 ? 8.074 1.878 -4.100 1.00 86.94 90 VAL A CA 1
ATOM 679 C C . VAL A 1 90 ? 8.830 1.532 -5.382 1.00 86.94 90 VAL A C 1
ATOM 681 O O . VAL A 1 90 ? 10.052 1.685 -5.439 1.00 86.94 90 VAL A O 1
ATOM 684 N N . SER A 1 91 ? 8.131 1.006 -6.391 1.00 79.25 91 SER A N 1
ATOM 685 C CA . SER A 1 91 ? 8.737 0.696 -7.675 1.00 79.25 91 SER A CA 1
ATOM 686 C C . SER A 1 91 ? 8.844 1.932 -8.558 1.00 79.25 91 SER A C 1
ATOM 688 O O . SER A 1 91 ? 8.297 3.005 -8.319 1.00 79.25 91 SER A O 1
ATOM 690 N N . SER A 1 92 ? 9.580 1.738 -9.629 1.00 76.38 92 SER A N 1
ATOM 691 C CA . SER A 1 92 ? 9.820 2.672 -10.715 1.00 76.38 92 SER A CA 1
ATOM 692 C C . SER A 1 92 ? 8.871 2.467 -11.901 1.00 76.38 92 SER A C 1
ATOM 694 O O . SER A 1 92 ? 8.973 3.192 -12.893 1.00 76.38 92 SER A O 1
ATOM 696 N N . LEU A 1 93 ? 7.954 1.495 -11.816 1.00 77.50 93 LEU A N 1
ATOM 697 C CA . LEU A 1 93 ? 6.918 1.248 -12.813 1.00 77.50 93 LEU A CA 1
ATOM 698 C C . LEU A 1 93 ? 5.537 1.634 -12.291 1.00 77.50 93 LEU A C 1
ATOM 700 O O . LEU A 1 93 ? 5.245 1.563 -11.102 1.00 77.50 93 LEU A O 1
ATOM 704 N N . GLN A 1 94 ? 4.657 2.012 -13.213 1.00 84.88 94 GLN A N 1
ATOM 705 C CA . GLN A 1 94 ? 3.240 2.162 -12.912 1.00 84.88 94 GLN A CA 1
ATOM 706 C C . GLN A 1 94 ? 2.617 0.784 -12.638 1.00 84.88 94 GLN A C 1
ATOM 708 O O . GLN A 1 94 ? 2.797 -0.151 -13.422 1.00 84.88 94 GLN A O 1
ATOM 713 N N . VAL A 1 95 ? 1.831 0.674 -11.566 1.00 89.81 95 VAL A N 1
ATOM 714 C CA . VAL A 1 95 ? 1.144 -0.570 -11.185 1.00 89.81 95 VAL A CA 1
ATOM 715 C C . VAL A 1 95 ? -0.358 -0.425 -11.387 1.00 89.81 95 VAL A C 1
ATOM 717 O O . VAL A 1 95 ? -0.956 0.544 -10.930 1.00 89.81 95 VAL A O 1
ATOM 720 N N . ASN A 1 96 ? -0.983 -1.405 -12.044 1.00 93.19 96 ASN A N 1
ATOM 721 C CA . ASN A 1 96 ? -2.440 -1.518 -12.128 1.00 93.19 96 ASN A CA 1
ATOM 722 C C . ASN A 1 96 ? -2.959 -2.433 -11.011 1.00 93.19 96 ASN A C 1
ATOM 724 O O . ASN A 1 96 ? -2.549 -3.591 -10.922 1.00 93.19 96 ASN A O 1
ATOM 728 N N . LEU A 1 97 ? -3.882 -1.915 -10.204 1.00 95.69 97 LEU A N 1
ATOM 729 C CA . LEU A 1 97 ? -4.484 -2.596 -9.059 1.00 95.69 97 LEU A CA 1
ATOM 730 C C . LEU A 1 97 ? -5.691 -3.477 -9.401 1.00 95.69 97 LEU A C 1
ATOM 732 O O . LEU A 1 97 ? -6.293 -4.060 -8.505 1.00 95.69 97 LEU A O 1
ATOM 736 N N . LYS A 1 98 ? -6.063 -3.611 -10.677 1.00 94.56 98 LYS A N 1
ATOM 737 C CA . LYS A 1 98 ? -7.138 -4.524 -11.081 1.00 94.56 98 LYS A CA 1
ATOM 738 C C . LYS A 1 98 ? -6.883 -5.940 -10.537 1.00 94.56 98 LYS A C 1
ATOM 740 O O . LYS A 1 98 ? -5.801 -6.485 -10.744 1.00 94.56 98 LYS A O 1
ATOM 745 N N . ASP A 1 99 ? -7.893 -6.526 -9.895 1.00 95.12 99 ASP A N 1
ATOM 746 C CA . ASP A 1 99 ? -7.862 -7.859 -9.275 1.00 95.12 99 ASP A CA 1
ATOM 747 C C . ASP A 1 99 ? -6.872 -7.992 -8.083 1.00 95.12 99 ASP A C 1
ATOM 749 O O . ASP A 1 99 ? -6.601 -9.101 -7.624 1.00 95.12 99 ASP A O 1
ATOM 753 N N . TRP A 1 100 ? -6.294 -6.893 -7.575 1.00 97.81 100 TRP A N 1
ATOM 754 C CA . TRP A 1 100 ? -5.541 -6.896 -6.311 1.00 97.81 100 TRP A CA 1
ATOM 755 C C . TRP A 1 100 ? -6.493 -6.849 -5.120 1.00 97.81 100 TRP A C 1
ATOM 757 O O . TRP A 1 100 ? -7.633 -6.399 -5.248 1.00 97.81 100 TRP A O 1
ATOM 767 N N . HIS A 1 101 ? -6.004 -7.230 -3.938 1.00 98.56 101 HIS A N 1
ATOM 768 C CA . HIS A 1 101 ? -6.832 -7.293 -2.739 1.00 98.56 101 HIS A CA 1
ATOM 769 C C . HIS A 1 101 ? -6.186 -6.666 -1.501 1.00 98.56 101 HIS A C 1
ATOM 771 O O . HIS A 1 101 ? -4.970 -6.728 -1.320 1.00 98.56 101 HIS A O 1
ATOM 777 N N . LEU A 1 102 ? -7.031 -6.124 -0.619 1.00 98.69 102 LEU A N 1
ATOM 778 C CA . LEU A 1 102 ? -6.720 -5.907 0.793 1.00 98.69 102 LEU A CA 1
ATOM 779 C C . LEU A 1 102 ? -7.470 -6.919 1.650 1.00 98.69 102 LEU A C 1
ATOM 781 O O . LEU A 1 102 ? -8.620 -7.279 1.371 1.00 98.69 102 LEU A O 1
ATOM 785 N N . THR A 1 103 ? -6.836 -7.332 2.739 1.00 98.69 103 THR A N 1
ATOM 786 C CA . THR A 1 103 ? -7.466 -8.188 3.737 1.00 98.69 103 THR A CA 1
ATOM 787 C C . THR A 1 103 ? -6.961 -7.881 5.137 1.00 98.69 103 THR A C 1
ATOM 789 O O . THR A 1 103 ? -5.792 -7.558 5.325 1.00 98.69 103 THR A O 1
ATOM 792 N N . ASP A 1 104 ? -7.846 -8.033 6.114 1.00 98.44 104 ASP A N 1
ATOM 793 C CA . ASP A 1 104 ? -7.555 -8.077 7.549 1.00 98.44 104 ASP A CA 1
ATOM 794 C C . ASP A 1 104 ? -7.632 -9.522 8.105 1.00 98.44 104 ASP A C 1
ATOM 796 O O . ASP A 1 104 ? -7.617 -9.767 9.310 1.00 98.44 104 ASP A O 1
ATOM 800 N N . ASN A 1 105 ? -7.786 -10.518 7.223 1.00 97.69 105 ASN A N 1
ATOM 801 C CA . ASN A 1 105 ? -8.094 -11.895 7.589 1.00 97.69 105 ASN A CA 1
ATOM 802 C C . ASN A 1 105 ? -7.222 -12.883 6.812 1.00 97.69 105 ASN A C 1
ATOM 804 O O . ASN A 1 105 ? -7.456 -13.152 5.634 1.00 97.69 105 ASN A O 1
ATOM 808 N N . LEU A 1 106 ? -6.285 -13.518 7.516 1.00 95.81 106 LEU A N 1
ATOM 809 C CA . LEU A 1 106 ? -5.372 -14.522 6.959 1.00 95.81 106 LEU A CA 1
ATOM 810 C C . LEU A 1 106 ? -6.095 -15.733 6.327 1.00 95.81 106 LEU A C 1
ATOM 812 O O . LEU A 1 106 ? -5.541 -16.407 5.466 1.00 95.81 106 LEU A O 1
ATOM 816 N N . ASN A 1 107 ? -7.343 -16.011 6.720 1.00 97.00 107 ASN A N 1
ATOM 817 C CA . ASN A 1 107 ? -8.150 -17.098 6.149 1.00 97.00 107 ASN A CA 1
ATOM 818 C C . ASN A 1 107 ? -8.968 -16.671 4.916 1.00 97.00 107 ASN A C 1
ATOM 820 O O . ASN A 1 107 ? -9.714 -17.483 4.370 1.00 97.00 107 ASN A O 1
ATOM 824 N N . ASN A 1 108 ? -8.882 -15.404 4.505 1.00 98.06 108 ASN A N 1
ATOM 825 C CA . ASN A 1 108 ? -9.548 -14.869 3.323 1.00 98.06 108 ASN A CA 1
ATOM 826 C C . ASN A 1 108 ? -8.669 -13.793 2.667 1.00 98.06 108 ASN A C 1
ATOM 828 O O . ASN A 1 108 ? -8.856 -12.600 2.903 1.00 98.06 108 ASN A O 1
ATOM 832 N N . LEU A 1 109 ? -7.713 -14.214 1.837 1.00 98.12 109 LEU A N 1
ATOM 833 C CA . LEU A 1 109 ? -6.762 -13.305 1.187 1.00 98.12 109 LEU A CA 1
ATOM 834 C C . LEU A 1 109 ? -7.405 -12.381 0.139 1.00 98.12 109 LEU A C 1
ATOM 836 O O . LEU A 1 109 ? -6.850 -11.334 -0.178 1.00 98.12 109 LEU A O 1
ATOM 840 N N . THR A 1 110 ? -8.603 -12.715 -0.340 1.00 98.06 110 THR A N 1
ATOM 841 C CA . THR A 1 110 ? -9.337 -11.962 -1.367 1.00 98.06 110 THR A CA 1
ATOM 842 C C . THR A 1 110 ? -10.534 -11.197 -0.781 1.00 98.06 110 THR A C 1
ATOM 844 O O . THR A 1 110 ? -11.581 -11.087 -1.419 1.00 98.06 110 THR A O 1
ATOM 847 N N . LYS A 1 111 ? -10.436 -10.721 0.473 1.00 98.44 111 LYS A N 1
ATOM 848 C CA . LYS A 1 111 ? -11.572 -10.139 1.221 1.00 98.44 111 LYS A CA 1
ATOM 849 C C . LYS A 1 111 ? -12.152 -8.880 0.571 1.00 98.44 111 LYS A C 1
ATOM 851 O O . LYS A 1 111 ? -13.377 -8.759 0.469 1.00 98.44 111 LYS A O 1
ATOM 856 N N . TRP A 1 112 ? -11.295 -7.954 0.153 1.00 98.62 112 TRP A N 1
ATOM 857 C CA . TRP A 1 112 ? -11.689 -6.738 -0.549 1.00 98.62 112 TRP A CA 1
ATOM 858 C C . TRP A 1 112 ? -10.845 -6.566 -1.804 1.00 98.62 112 TRP A C 1
ATOM 860 O O . TRP A 1 112 ? -9.626 -6.541 -1.713 1.00 98.62 112 TRP A O 1
ATOM 870 N N . GLU A 1 113 ? -11.490 -6.449 -2.961 1.00 98.44 113 GLU A N 1
ATOM 871 C CA . GLU A 1 113 ? -10.830 -6.302 -4.262 1.00 98.44 113 GLU A CA 1
ATOM 872 C C . GLU A 1 113 ? -10.807 -4.827 -4.678 1.00 98.44 113 GLU A C 1
ATOM 874 O O . GLU A 1 113 ? -11.844 -4.153 -4.623 1.00 98.44 113 GLU A O 1
ATOM 879 N N . PHE A 1 114 ? -9.648 -4.341 -5.123 1.00 98.25 114 PHE A N 1
ATOM 880 C CA . PHE A 1 114 ? -9.492 -2.991 -5.662 1.00 98.25 114 PHE A CA 1
ATOM 881 C C . PHE A 1 114 ? -10.246 -2.820 -6.991 1.00 98.25 114 PHE A C 1
ATOM 883 O O . PHE A 1 114 ? -10.305 -3.746 -7.805 1.00 98.25 114 PHE A O 1
ATOM 890 N N . PRO A 1 115 ? -10.770 -1.616 -7.292 1.00 96.69 115 PRO A N 1
ATOM 891 C CA . PRO A 1 115 ? -11.180 -1.309 -8.654 1.00 96.69 115 PRO A CA 1
ATOM 892 C C . PRO A 1 115 ? -9.966 -1.194 -9.583 1.00 96.69 115 PRO A C 1
ATOM 894 O O . PRO A 1 115 ? -8.826 -1.030 -9.151 1.00 96.69 115 PRO A O 1
ATOM 897 N N . ALA A 1 116 ? -10.217 -1.227 -10.892 1.00 94.62 116 ALA A N 1
ATOM 898 C CA . ALA A 1 116 ? -9.177 -0.991 -11.885 1.00 94.62 116 ALA A CA 1
ATOM 899 C C . ALA A 1 116 ? -8.693 0.469 -11.814 1.00 94.62 116 ALA A C 1
ATOM 901 O O . ALA A 1 116 ? -9.346 1.371 -12.341 1.00 94.62 116 ALA A O 1
ATOM 902 N N . LEU A 1 117 ? -7.548 0.684 -11.169 1.00 95.25 117 LEU A N 1
ATOM 903 C CA . LEU A 1 117 ? -6.873 1.975 -11.072 1.00 95.25 117 LEU A CA 1
ATOM 904 C C . LEU A 1 117 ? -5.353 1.790 -11.121 1.00 95.25 117 LEU A C 1
ATOM 906 O O . LEU A 1 117 ? -4.843 0.690 -10.904 1.00 95.25 117 LEU A O 1
ATOM 910 N N . GLN A 1 118 ? -4.639 2.864 -11.429 1.00 93.94 118 GLN A N 1
ATOM 911 C CA . GLN A 1 118 ? -3.187 2.859 -11.566 1.00 93.94 118 GLN A CA 1
ATOM 912 C C . GLN A 1 118 ? -2.545 3.707 -10.470 1.00 93.94 118 GLN A C 1
ATOM 914 O O . GLN A 1 118 ? -3.081 4.758 -10.127 1.00 93.94 118 GLN A O 1
ATOM 919 N N . ILE A 1 119 ? -1.402 3.258 -9.954 1.00 94.62 119 ILE A N 1
ATOM 920 C CA . ILE A 1 119 ? -0.533 4.044 -9.072 1.00 94.62 119 ILE A CA 1
ATOM 921 C C . ILE A 1 119 ? 0.796 4.246 -9.802 1.00 94.62 119 ILE A C 1
ATOM 923 O O . ILE A 1 119 ? 1.477 3.267 -10.124 1.00 94.62 119 ILE A O 1
ATOM 927 N N . ASP A 1 120 ? 1.164 5.498 -10.079 1.00 92.06 120 ASP A N 1
ATOM 928 C CA . ASP A 1 120 ? 2.451 5.822 -10.705 1.00 92.06 120 ASP A CA 1
ATOM 929 C C . ASP A 1 120 ? 3.619 5.634 -9.718 1.00 92.06 120 ASP A C 1
ATOM 931 O O . ASP A 1 120 ? 3.403 5.569 -8.504 1.00 92.06 120 ASP A O 1
ATOM 935 N N . PRO A 1 121 ? 4.868 5.539 -10.206 1.00 85.38 121 PRO A N 1
ATOM 936 C CA . PRO A 1 121 ? 6.048 5.481 -9.346 1.00 85.38 121 PRO A CA 1
ATOM 937 C C . PRO A 1 121 ? 6.076 6.619 -8.325 1.00 85.38 121 PRO A C 1
ATOM 939 O O . PRO A 1 121 ? 5.872 7.782 -8.682 1.00 85.38 121 PRO A O 1
ATOM 942 N N . GLY A 1 122 ? 6.343 6.295 -7.061 1.00 87.31 122 GLY A N 1
ATOM 943 C CA . GLY A 1 122 ? 6.424 7.294 -5.997 1.00 87.31 122 GLY A CA 1
ATOM 944 C C . GLY A 1 122 ? 5.077 7.890 -5.566 1.00 87.31 122 GLY A C 1
ATOM 945 O O . GLY A 1 122 ? 5.067 8.855 -4.804 1.00 87.31 122 GLY A O 1
ATOM 946 N N . GLN A 1 123 ? 3.942 7.364 -6.042 1.00 94.62 123 GLN A N 1
ATOM 947 C CA . GLN A 1 123 ? 2.617 7.811 -5.607 1.00 94.62 123 GLN A CA 1
ATOM 948 C C . GLN A 1 123 ? 2.060 6.991 -4.445 1.00 94.62 123 GLN A C 1
ATOM 950 O O . GLN A 1 123 ? 2.344 5.802 -4.284 1.00 94.62 123 GLN A O 1
ATOM 955 N N . PHE A 1 124 ? 1.196 7.660 -3.682 1.00 95.81 124 PHE A N 1
ATOM 956 C CA . PHE A 1 124 ? 0.449 7.116 -2.560 1.00 95.81 124 PHE A CA 1
ATOM 957 C C . PHE A 1 124 ? -1.033 7.002 -2.928 1.00 95.81 124 PHE A C 1
ATOM 959 O O . PHE A 1 124 ? -1.602 7.902 -3.550 1.00 95.81 124 PHE A O 1
ATOM 966 N N . LEU A 1 125 ? -1.668 5.909 -2.518 1.00 97.25 125 LEU A N 1
ATOM 967 C CA . LEU A 1 125 ? -3.107 5.701 -2.605 1.00 97.25 125 LEU A CA 1
ATOM 968 C C . LEU A 1 125 ? -3.674 5.533 -1.200 1.00 97.25 125 LEU A C 1
ATOM 970 O O . LEU A 1 125 ? -3.335 4.580 -0.502 1.00 97.25 125 LEU A O 1
ATOM 974 N N . LEU A 1 126 ? -4.608 6.408 -0.838 1.00 97.75 126 LEU A N 1
ATOM 975 C CA . LEU A 1 126 ? -5.356 6.304 0.407 1.00 97.75 126 LEU A CA 1
ATOM 976 C C . LEU A 1 126 ? -6.639 5.481 0.210 1.00 97.75 126 LEU A C 1
ATOM 978 O O . LEU A 1 126 ? -7.426 5.741 -0.704 1.00 97.75 126 LEU A O 1
ATOM 982 N N . VAL A 1 127 ? -6.872 4.522 1.103 1.00 98.50 127 VAL A N 1
ATOM 983 C CA . VAL A 1 127 ? -8.077 3.685 1.164 1.00 98.50 127 VAL A CA 1
ATOM 984 C C . VAL A 1 127 ? -8.660 3.755 2.573 1.00 98.50 127 VAL A C 1
ATOM 986 O O . VAL A 1 127 ? -7.984 3.437 3.546 1.00 98.50 127 VAL A O 1
ATOM 989 N N . PHE A 1 128 ? -9.928 4.130 2.709 1.00 98.62 128 PHE A N 1
ATOM 990 C CA . PHE A 1 128 ? -10.605 4.164 4.005 1.00 98.62 128 PHE A CA 1
ATOM 991 C C . PHE A 1 128 ? -11.078 2.765 4.428 1.00 98.62 128 PHE A C 1
ATOM 993 O O . PHE A 1 128 ? -11.903 2.143 3.760 1.00 98.62 128 PHE A O 1
ATOM 1000 N N . ALA A 1 129 ? -10.644 2.277 5.584 1.00 98.38 129 ALA A N 1
ATOM 1001 C CA . ALA A 1 129 ? -11.139 1.039 6.178 1.00 98.38 129 ALA A CA 1
ATOM 1002 C C . ALA A 1 129 ? -12.403 1.320 7.005 1.00 98.38 129 ALA A C 1
ATOM 1004 O O . ALA A 1 129 ? -12.370 1.516 8.215 1.00 98.38 129 ALA A O 1
ATOM 1005 N N . SER A 1 130 ? -13.544 1.429 6.324 1.00 98.06 130 SER A N 1
ATOM 1006 C CA . SER A 1 130 ? -14.767 2.005 6.907 1.00 98.06 130 SER A CA 1
ATOM 1007 C C . SER A 1 130 ? -16.002 1.106 6.877 1.00 98.06 130 SER A C 1
ATOM 1009 O O . SER A 1 130 ? -17.032 1.506 7.424 1.00 98.06 130 SER A O 1
ATOM 1011 N N . ASP A 1 131 ? -15.918 -0.061 6.235 1.00 98.19 131 ASP A N 1
ATOM 1012 C CA . ASP A 1 131 ? -17.049 -0.962 5.956 1.00 98.19 131 ASP A CA 1
ATOM 1013 C C . ASP A 1 131 ? -18.148 -0.360 5.045 1.00 98.19 131 ASP A C 1
ATOM 1015 O O . ASP A 1 131 ? -19.277 -0.842 4.996 1.00 98.19 131 ASP A O 1
ATOM 1019 N N . LYS A 1 132 ? -17.839 0.716 4.300 1.00 97.75 132 LYS A N 1
ATOM 1020 C CA . LYS A 1 132 ? -18.770 1.333 3.329 1.00 97.75 132 LYS A CA 1
ATOM 1021 C C . LYS A 1 132 ? -18.738 0.669 1.942 1.00 97.75 132 LYS A C 1
ATOM 1023 O O . LYS A 1 132 ? -19.659 0.893 1.161 1.00 97.75 132 LYS A O 1
ATOM 1028 N N . ASP A 1 133 ? -17.700 -0.117 1.640 1.00 97.94 133 ASP A N 1
ATOM 1029 C CA . ASP A 1 133 ? -17.499 -0.849 0.374 1.00 97.94 133 ASP A CA 1
ATOM 1030 C C . ASP A 1 133 ? -17.654 0.009 -0.904 1.00 97.94 133 ASP A C 1
ATOM 1032 O O . ASP A 1 133 ? -18.329 -0.363 -1.866 1.00 97.94 133 ASP A O 1
ATOM 1036 N N . LEU A 1 134 ? -17.029 1.191 -0.917 1.00 97.31 134 LEU A N 1
ATOM 1037 C CA . LEU A 1 134 ? -17.042 2.110 -2.059 1.00 97.31 134 LEU A CA 1
ATOM 1038 C C . LEU A 1 134 ? -15.806 1.875 -2.930 1.00 97.31 134 LEU A C 1
ATOM 1040 O O . LEU A 1 134 ? -14.676 2.017 -2.471 1.00 97.31 134 LEU A O 1
ATOM 1044 N N . ARG A 1 135 ? -16.022 1.525 -4.200 1.00 96.00 135 ARG A N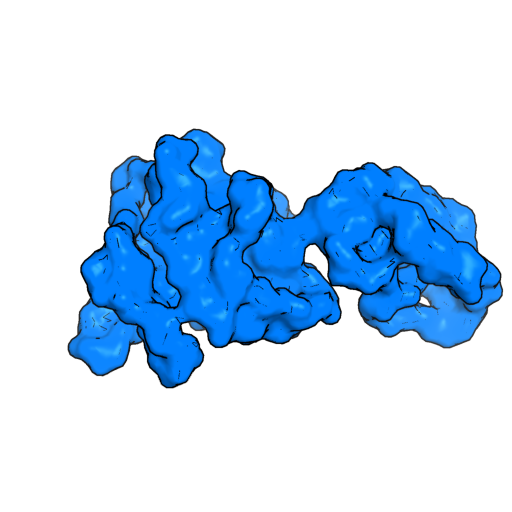 1
ATOM 1045 C CA . ARG A 1 135 ? -14.951 1.130 -5.133 1.00 96.00 135 ARG A CA 1
ATOM 1046 C C . ARG A 1 135 ? -14.947 1.936 -6.429 1.00 96.00 135 ARG A C 1
ATOM 1048 O O . ARG A 1 135 ? -14.476 1.457 -7.451 1.00 96.00 135 ARG A O 1
ATOM 1055 N N . ASP A 1 136 ? -15.524 3.132 -6.431 1.00 93.25 136 ASP A N 1
ATOM 1056 C CA . ASP A 1 136 ? -15.448 4.003 -7.604 1.00 93.25 136 ASP A CA 1
ATOM 1057 C C . ASP A 1 136 ? -14.041 4.623 -7.672 1.00 93.25 136 ASP A C 1
ATOM 1059 O O . ASP A 1 136 ? -13.691 5.382 -6.769 1.00 93.25 136 ASP A O 1
ATOM 1063 N N . PRO A 1 137 ? -13.227 4.342 -8.711 1.00 91.75 137 PRO A N 1
ATOM 1064 C CA . PRO A 1 137 ? -11.876 4.891 -8.818 1.00 91.75 137 PRO A CA 1
ATOM 1065 C C . PRO A 1 137 ? -11.858 6.416 -9.020 1.00 91.75 137 PRO A C 1
ATOM 1067 O O . PRO A 1 137 ? -10.795 7.025 -8.952 1.00 91.75 137 PRO A O 1
ATOM 1070 N N . THR A 1 138 ? -13.007 7.046 -9.287 1.00 92.19 138 THR A N 1
ATOM 1071 C CA . THR A 1 138 ? -13.134 8.509 -9.389 1.00 92.19 138 THR A CA 1
ATOM 1072 C C . THR A 1 138 ? -13.391 9.194 -8.044 1.00 92.19 138 THR A C 1
ATOM 1074 O O . THR A 1 138 ? -13.379 10.425 -7.975 1.00 92.19 138 THR A O 1
ATOM 1077 N N . GLY A 1 139 ? -13.608 8.421 -6.975 1.00 92.75 139 GLY A N 1
ATOM 1078 C CA . GLY A 1 139 ? -13.827 8.917 -5.621 1.00 92.75 139 GLY A CA 1
ATOM 1079 C C . GLY A 1 139 ? -12.954 8.202 -4.586 1.00 92.75 139 GLY A C 1
ATOM 1080 O O . GLY A 1 139 ? -12.128 7.359 -4.934 1.00 92.75 139 GLY A O 1
ATOM 1081 N N . PRO A 1 140 ? -13.116 8.537 -3.295 1.00 94.94 140 PRO A N 1
ATOM 1082 C CA . PRO A 1 140 ? -12.401 7.842 -2.236 1.00 94.94 140 PRO A CA 1
ATOM 1083 C C . PRO A 1 140 ? -12.823 6.383 -2.145 1.00 94.94 140 PRO A C 1
ATOM 1085 O O . PRO A 1 140 ? -14.012 6.056 -2.196 1.00 94.94 140 PRO A O 1
ATOM 1088 N N . LEU A 1 141 ? -11.833 5.514 -1.982 1.00 98.19 141 LEU A N 1
ATOM 1089 C CA . LEU A 1 141 ? -12.055 4.089 -1.823 1.00 98.19 141 LEU A CA 1
ATOM 1090 C C . LEU A 1 141 ? -12.361 3.773 -0.368 1.00 98.19 141 LEU A C 1
ATOM 1092 O O . LEU A 1 141 ? -11.731 4.313 0.539 1.00 98.19 141 LEU A O 1
ATOM 1096 N N . HIS A 1 142 ? -13.313 2.874 -0.158 1.00 98.56 142 HIS A N 1
ATOM 1097 C CA 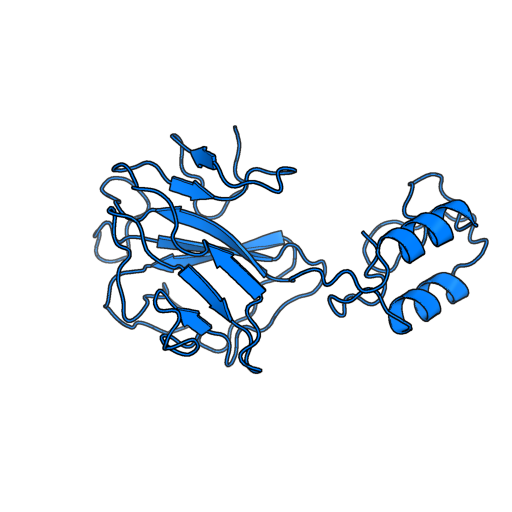. HIS A 1 142 ? -13.682 2.376 1.152 1.00 98.56 142 HIS A CA 1
ATOM 1098 C C . HIS A 1 142 ? -13.721 0.847 1.129 1.00 98.56 142 HIS A C 1
ATOM 1100 O O . HIS A 1 142 ? -14.424 0.264 0.302 1.00 98.56 142 HIS A O 1
ATOM 1106 N N . THR A 1 143 ? -13.016 0.193 2.051 1.00 98.69 143 THR A N 1
ATOM 1107 C CA . THR A 1 143 ? -13.071 -1.267 2.174 1.00 98.69 143 THR A CA 1
ATOM 1108 C C . THR A 1 143 ? -14.425 -1.741 2.717 1.00 98.69 143 THR A C 1
ATOM 1110 O O . THR A 1 143 ? -15.229 -0.954 3.232 1.00 98.69 143 THR A O 1
ATOM 1113 N N . ASN A 1 144 ? -14.677 -3.048 2.616 1.00 98.50 144 ASN A N 1
ATOM 1114 C CA . ASN A 1 144 ? -15.795 -3.753 3.261 1.00 98.50 144 ASN A CA 1
ATOM 1115 C C . ASN A 1 144 ? -15.428 -4.261 4.672 1.00 98.50 144 ASN A C 1
ATOM 1117 O O . ASN A 1 144 ? -15.922 -5.295 5.124 1.00 98.50 144 ASN A O 1
ATOM 1121 N N . PHE A 1 145 ? -14.469 -3.599 5.320 1.00 98.69 145 PHE A N 1
ATOM 1122 C CA . PHE A 1 145 ? -14.049 -3.889 6.683 1.00 98.69 145 PHE A CA 1
ATOM 1123 C C . PHE A 1 145 ? -13.549 -2.619 7.379 1.00 98.69 145 PHE A C 1
ATOM 1125 O O . PHE A 1 145 ? -13.445 -1.558 6.766 1.00 98.69 145 PHE A O 1
ATOM 1132 N N . LYS A 1 146 ? -13.273 -2.724 8.676 1.00 98.44 146 LYS A N 1
ATOM 1133 C CA . LYS A 1 146 ? -12.615 -1.689 9.483 1.00 98.44 146 LYS A CA 1
ATOM 1134 C C . LYS A 1 146 ? -11.378 -2.280 10.120 1.00 98.44 146 LYS A C 1
ATOM 1136 O O . LYS A 1 146 ? -11.287 -3.501 10.183 1.00 98.44 146 LYS A O 1
ATOM 1141 N N . LEU A 1 147 ? -10.492 -1.422 10.607 1.00 98.50 147 LEU A N 1
ATOM 1142 C CA . LEU A 1 147 ? -9.325 -1.881 11.334 1.00 98.50 147 LEU A CA 1
ATOM 1143 C C . LEU A 1 147 ? -9.613 -1.954 12.839 1.00 98.50 147 LEU A C 1
ATOM 1145 O O . LEU A 1 147 ? -10.308 -1.122 13.421 1.00 98.50 147 LEU A O 1
ATOM 1149 N N . SER A 1 148 ? -9.065 -2.960 13.503 1.00 98.25 148 SER A N 1
ATOM 1150 C CA . SER A 1 148 ? -9.121 -3.113 14.952 1.00 98.25 148 SER A CA 1
ATOM 1151 C C . SER A 1 148 ? -8.002 -2.312 15.608 1.00 98.25 148 SER A C 1
ATOM 1153 O O . SER A 1 148 ? -6.820 -2.615 15.438 1.00 98.25 148 SER A O 1
ATOM 1155 N N . ALA A 1 149 ? -8.348 -1.350 16.466 1.00 97.69 149 ALA A N 1
ATOM 1156 C CA . ALA A 1 149 ? -7.362 -0.669 17.309 1.00 97.69 149 ALA A CA 1
ATOM 1157 C C . ALA A 1 149 ? -6.646 -1.620 18.296 1.00 97.69 149 ALA A C 1
ATOM 1159 O O . ALA A 1 149 ? -5.609 -1.268 18.855 1.00 97.69 149 ALA A O 1
ATOM 1160 N N . GLY A 1 150 ? -7.183 -2.824 18.530 1.00 97.94 150 GLY A N 1
ATOM 1161 C CA . GLY A 1 150 ? -6.568 -3.841 19.387 1.00 97.94 150 GLY A CA 1
ATOM 1162 C C . GLY A 1 150 ? -5.366 -4.558 18.765 1.00 97.94 150 GLY A C 1
ATOM 1163 O O . GLY A 1 150 ? -4.652 -5.235 19.500 1.00 97.94 150 GLY A O 1
ATOM 1164 N N . GLY A 1 151 ? -5.136 -4.385 17.461 1.00 97.50 151 GLY A N 1
ATOM 1165 C CA . GLY A 1 151 ? -4.240 -5.231 16.675 1.00 97.50 151 GLY A CA 1
ATOM 1166 C C . GLY A 1 151 ? -5.015 -6.317 15.928 1.00 97.50 151 GLY A C 1
ATOM 1167 O O . GLY A 1 151 ? -5.972 -6.879 16.466 1.00 97.50 151 GLY A O 1
ATOM 1168 N N . GLU A 1 152 ? -4.629 -6.570 14.680 1.00 97.81 152 GLU A N 1
ATOM 1169 C CA . GLU A 1 152 ? -5.080 -7.699 13.856 1.00 97.81 152 GLU A CA 1
ATOM 1170 C C . GLU A 1 152 ? -4.155 -7.878 12.642 1.00 97.81 152 GLU A C 1
ATOM 1172 O O . GLU A 1 152 ? -3.158 -7.169 12.494 1.00 97.81 152 GLU A O 1
ATOM 1177 N N . TYR A 1 153 ? -4.456 -8.852 11.786 1.00 98.44 153 TYR A N 1
ATOM 1178 C CA . TYR A 1 153 ? -3.738 -9.062 10.533 1.00 98.44 153 TYR A CA 1
ATOM 1179 C C . TYR A 1 153 ? -4.079 -7.964 9.520 1.00 98.44 153 TYR A C 1
ATOM 1181 O O . TYR A 1 153 ? -5.202 -7.475 9.496 1.00 98.44 153 TYR A O 1
ATOM 1189 N N . LEU A 1 154 ? -3.136 -7.603 8.652 1.00 98.62 154 LEU A N 1
ATOM 1190 C CA . LEU A 1 154 ? -3.392 -6.718 7.516 1.00 98.62 154 LEU A CA 1
ATOM 1191 C C . LEU A 1 154 ? -2.434 -7.061 6.378 1.00 98.62 154 LEU A C 1
ATOM 1193 O O . LEU A 1 154 ? -1.226 -7.118 6.601 1.00 98.62 154 LEU A O 1
ATOM 1197 N N . ALA A 1 155 ? -2.947 -7.252 5.165 1.00 98.19 155 ALA A N 1
ATOM 1198 C CA . ALA A 1 155 ? -2.124 -7.574 4.007 1.00 98.19 155 ALA A CA 1
ATOM 1199 C C . ALA A 1 155 ? -2.637 -6.995 2.687 1.00 98.19 155 ALA A C 1
ATOM 1201 O O . ALA A 1 155 ? -3.838 -6.803 2.477 1.00 98.19 155 ALA A O 1
ATOM 1202 N N . LEU A 1 156 ? -1.677 -6.775 1.788 1.00 97.81 156 LEU A N 1
ATOM 1203 C CA . LEU A 1 156 ? -1.854 -6.461 0.377 1.00 97.81 156 LEU A CA 1
ATOM 1204 C C . LEU A 1 156 ? -1.512 -7.708 -0.440 1.00 97.81 156 LEU A C 1
ATOM 1206 O O . LEU A 1 156 ? -0.424 -8.275 -0.298 1.00 97.81 156 LEU A O 1
ATOM 1210 N N . VAL A 1 157 ? -2.434 -8.128 -1.302 1.00 97.12 157 VAL A N 1
ATOM 1211 C CA . VAL A 1 157 ? -2.368 -9.415 -2.005 1.00 97.12 157 VAL A CA 1
ATOM 1212 C C . VAL A 1 157 ? -2.529 -9.204 -3.511 1.00 97.12 157 VAL A C 1
ATOM 1214 O O . VAL A 1 157 ? -3.391 -8.444 -3.960 1.00 97.12 157 VAL A O 1
ATOM 1217 N N . ARG A 1 158 ? -1.695 -9.883 -4.304 1.00 93.75 158 ARG A N 1
ATOM 1218 C CA . ARG A 1 158 ? -1.763 -9.883 -5.774 1.00 93.75 158 ARG A CA 1
ATOM 1219 C C . ARG A 1 158 ? -2.944 -10.710 -6.309 1.00 93.75 158 ARG A C 1
ATOM 1221 O O . ARG A 1 158 ? -3.504 -11.531 -5.584 1.00 93.75 158 ARG A O 1
ATOM 1228 N N . PRO A 1 159 ? -3.264 -10.578 -7.610 1.00 92.75 159 PRO A N 1
ATOM 1229 C CA . PRO A 1 159 ? -4.262 -11.421 -8.274 1.00 92.75 159 PRO A CA 1
ATOM 1230 C C . PRO A 1 159 ? -3.958 -12.928 -8.245 1.00 92.75 159 PRO A C 1
ATOM 1232 O O . PRO A 1 159 ? -4.868 -13.738 -8.385 1.00 92.75 159 PRO A O 1
ATOM 1235 N N . ASP A 1 160 ? -2.690 -13.321 -8.080 1.00 90.12 160 ASP A N 1
ATOM 1236 C CA . ASP A 1 160 ? -2.255 -14.720 -7.947 1.00 90.12 160 ASP A CA 1
ATOM 1237 C C . ASP A 1 160 ? -2.303 -15.239 -6.497 1.00 90.12 160 ASP A C 1
ATOM 1239 O O . ASP A 1 160 ? -1.718 -16.279 -6.199 1.00 90.12 160 ASP A O 1
ATOM 1243 N N . GLU A 1 161 ? -2.978 -14.507 -5.603 1.00 90.62 161 GLU A N 1
ATOM 1244 C CA . GLU A 1 161 ? -3.075 -14.755 -4.157 1.00 90.62 161 GLU A CA 1
ATOM 1245 C C . GLU A 1 161 ? -1.731 -14.693 -3.407 1.00 90.62 161 GLU A C 1
ATOM 1247 O O . GLU A 1 161 ? -1.654 -15.023 -2.222 1.00 90.62 161 GLU A O 1
ATOM 1252 N N . ALA A 1 162 ? -0.659 -14.221 -4.052 1.00 90.75 162 ALA A N 1
ATOM 1253 C CA . ALA A 1 162 ? 0.605 -13.993 -3.369 1.00 90.75 162 ALA A CA 1
ATOM 1254 C C . ALA A 1 162 ? 0.526 -12.746 -2.476 1.00 90.75 162 ALA A C 1
ATOM 1256 O O . ALA A 1 162 ? 0.159 -11.658 -2.930 1.00 90.75 162 ALA A O 1
ATOM 1257 N N . ILE A 1 163 ? 0.930 -12.898 -1.215 1.00 92.75 163 ILE A N 1
ATOM 1258 C CA . ILE A 1 163 ? 1.066 -11.789 -0.268 1.00 92.75 163 ILE A CA 1
ATOM 1259 C C . ILE A 1 163 ? 2.263 -10.934 -0.688 1.00 92.75 163 ILE A C 1
ATOM 1261 O O . ILE A 1 163 ? 3.379 -11.433 -0.824 1.00 92.75 163 ILE A O 1
ATOM 1265 N N . VAL A 1 164 ? 2.008 -9.649 -0.913 1.00 90.62 164 VAL A N 1
ATOM 1266 C CA . VAL A 1 164 ? 2.999 -8.657 -1.349 1.00 90.62 164 VAL A CA 1
ATOM 1267 C C . VAL A 1 164 ? 3.582 -7.923 -0.152 1.00 90.62 164 VAL A C 1
ATOM 1269 O O . VAL A 1 164 ? 4.784 -7.708 -0.060 1.00 90.62 164 VAL A O 1
ATOM 1272 N N . HIS A 1 165 ? 2.727 -7.532 0.783 1.00 93.69 165 HIS A N 1
ATOM 1273 C CA . HIS A 1 165 ? 3.141 -6.891 2.020 1.00 93.69 165 HIS A CA 1
ATOM 1274 C C . HIS A 1 165 ? 2.130 -7.228 3.106 1.00 93.69 165 HIS A C 1
ATOM 1276 O O . HIS A 1 165 ? 0.930 -7.267 2.831 1.00 93.69 165 HIS A O 1
ATOM 1282 N N . GLU A 1 166 ? 2.601 -7.461 4.326 1.00 95.81 166 GLU A N 1
ATOM 1283 C CA . GLU A 1 166 ? 1.738 -7.813 5.447 1.00 95.81 166 GLU A CA 1
ATOM 1284 C C . GLU A 1 166 ? 2.279 -7.315 6.785 1.00 95.81 166 GLU A C 1
ATOM 1286 O O . GLU A 1 166 ? 3.487 -7.218 7.000 1.00 95.81 166 GLU A O 1
ATOM 1291 N N . TYR A 1 167 ? 1.354 -7.074 7.708 1.00 96.56 167 TYR A N 1
ATOM 1292 C CA . TYR A 1 167 ? 1.615 -6.991 9.135 1.00 96.56 167 TYR A CA 1
ATOM 1293 C C . TYR A 1 167 ? 1.165 -8.303 9.777 1.00 96.56 167 TYR A C 1
ATOM 1295 O O . TYR A 1 167 ? -0.023 -8.517 10.030 1.00 96.56 167 TYR A O 1
ATOM 1303 N N . ALA A 1 168 ? 2.129 -9.196 9.998 1.00 94.62 168 ALA A N 1
ATOM 1304 C CA . ALA A 1 168 ? 1.898 -10.557 10.466 1.00 94.62 168 ALA A CA 1
ATOM 1305 C C . ALA A 1 168 ? 2.638 -10.857 11.785 1.00 94.62 168 ALA A C 1
ATOM 1307 O O . ALA A 1 168 ? 3.745 -10.358 11.999 1.00 94.62 168 ALA A O 1
ATOM 1308 N N . PRO A 1 169 ? 2.081 -11.724 12.654 1.00 95.00 169 PRO A N 1
ATOM 1309 C CA . PRO A 1 169 ? 0.731 -12.298 12.575 1.00 95.00 169 PRO A CA 1
ATOM 1310 C C . PRO A 1 169 ? -0.382 -11.268 12.838 1.00 95.00 169 PRO A C 1
ATOM 1312 O O . PRO A 1 169 ? -1.519 -11.495 12.438 1.00 95.00 169 PRO A O 1
ATOM 1315 N N . GLU A 1 170 ? -0.040 -10.151 13.477 1.00 96.94 170 GLU A N 1
ATOM 1316 C CA . GLU A 1 170 ? -0.901 -8.994 13.712 1.00 96.94 170 GLU A CA 1
ATOM 1317 C C . GLU A 1 170 ? -0.039 -7.733 13.878 1.00 96.94 170 GLU A C 1
ATOM 1319 O O . GLU A 1 170 ? 1.101 -7.814 14.348 1.00 96.94 170 GLU A O 1
ATOM 1324 N N . TYR A 1 171 ? -0.564 -6.565 13.509 1.00 97.62 171 TYR A N 1
ATOM 1325 C CA . TYR A 1 171 ? 0.032 -5.286 13.893 1.00 97.62 171 TYR A CA 1
ATOM 1326 C C . TYR A 1 171 ? -0.224 -4.994 15.389 1.00 97.62 171 TYR A C 1
ATOM 1328 O O . TYR A 1 171 ? -1.195 -5.498 15.958 1.00 97.62 171 TYR A O 1
ATOM 1336 N N . PRO A 1 172 ? 0.623 -4.192 16.068 1.00 98.00 172 PRO A N 1
ATOM 1337 C CA . PRO A 1 172 ? 0.479 -3.942 17.505 1.00 98.00 172 PRO A CA 1
ATOM 1338 C C . PRO A 1 172 ? -0.777 -3.125 17.836 1.00 98.00 172 PRO A C 1
ATOM 1340 O O . PRO A 1 172 ? -1.343 -2.460 16.974 1.00 98.00 172 PRO A O 1
ATOM 1343 N N . GLN A 1 173 ? -1.173 -3.087 19.111 1.00 98.19 173 GLN A N 1
ATOM 1344 C CA . GLN A 1 173 ? -2.246 -2.201 19.572 1.00 98.19 173 GLN A CA 1
ATOM 1345 C C . GLN A 1 173 ? -2.002 -0.745 19.128 1.00 98.19 173 GLN A C 1
ATOM 1347 O O . GLN A 1 173 ? -0.915 -0.200 19.322 1.00 98.19 173 GLN A O 1
ATOM 1352 N N . GLN A 1 174 ? -3.035 -0.121 18.566 1.00 98.06 174 GLN A N 1
ATOM 1353 C CA . GLN A 1 174 ? -2.997 1.231 18.018 1.00 98.06 174 GLN A CA 1
ATOM 1354 C C . GLN A 1 174 ? -3.512 2.259 19.032 1.00 98.06 174 GLN A C 1
ATOM 1356 O O . GLN A 1 174 ? -4.332 1.955 19.906 1.00 98.06 174 GLN A O 1
ATOM 1361 N N . LEU A 1 175 ? -3.024 3.493 18.912 1.00 97.19 175 LEU A N 1
ATOM 1362 C CA . LEU A 1 175 ? -3.478 4.640 19.697 1.00 97.19 175 LEU A CA 1
ATOM 1363 C C . LEU A 1 175 ? -4.279 5.584 18.800 1.00 97.19 175 LEU A C 1
ATOM 1365 O O . LEU A 1 175 ? -4.030 5.671 17.603 1.00 97.19 175 LEU A O 1
ATOM 1369 N N . THR A 1 176 ? -5.245 6.291 19.385 1.00 98.06 176 THR A N 1
ATOM 1370 C CA . THR A 1 176 ? -6.037 7.281 18.647 1.00 98.06 176 THR A CA 1
ATOM 1371 C C . THR A 1 176 ? -5.144 8.379 18.081 1.00 98.06 176 THR A C 1
ATOM 1373 O O . THR A 1 176 ? -4.314 8.922 18.810 1.00 98.06 176 THR A O 1
ATOM 1376 N N . ASP A 1 177 ? -5.345 8.696 16.801 1.00 97.69 177 ASP A N 1
ATOM 1377 C CA . ASP A 1 177 ? -4.603 9.704 16.034 1.00 97.69 177 ASP A CA 1
ATOM 1378 C C . ASP A 1 177 ? -3.087 9.444 15.939 1.00 97.69 177 ASP A C 1
ATOM 1380 O O . ASP A 1 177 ? -2.303 10.355 15.679 1.00 97.69 177 ASP A O 1
ATOM 1384 N N . VAL A 1 178 ? -2.671 8.186 16.117 1.00 97.31 178 VAL A N 1
ATOM 1385 C CA . VAL A 1 178 ? -1.301 7.717 15.887 1.00 97.31 178 VAL A CA 1
ATOM 1386 C C . VAL A 1 178 ? -1.353 6.649 14.808 1.00 97.31 178 VAL A C 1
ATOM 1388 O O . VAL A 1 178 ? -2.051 5.644 14.953 1.00 97.31 178 VAL A O 1
ATOM 1391 N N . SER A 1 179 ? -0.623 6.867 13.724 1.00 97.56 179 SER A N 1
ATOM 1392 C CA . SER A 1 179 ? -0.500 5.902 12.639 1.00 97.56 179 SER A CA 1
ATOM 1393 C C . SER A 1 179 ? 0.675 4.954 12.870 1.00 97.56 179 SER A C 1
ATOM 1395 O O . SER A 1 179 ? 1.559 5.187 13.703 1.00 97.56 179 SER A O 1
ATOM 1397 N N . TYR A 1 180 ? 0.677 3.855 12.128 1.00 97.75 180 TYR A N 1
ATOM 1398 C CA . TYR A 1 180 ? 1.720 2.844 12.140 1.00 97.75 180 TYR A CA 1
ATOM 1399 C C . TYR A 1 180 ? 2.124 2.514 10.707 1.00 97.75 180 TYR A C 1
ATOM 1401 O O . TYR A 1 180 ? 1.271 2.382 9.831 1.00 97.75 180 TYR A O 1
ATOM 1409 N N . GLY A 1 181 ? 3.422 2.402 10.447 1.00 96.12 181 GLY A N 1
ATOM 1410 C CA . GLY A 1 181 ? 3.902 2.300 9.073 1.00 96.12 181 GLY A CA 1
ATOM 1411 C C . GLY A 1 181 ? 5.414 2.231 8.945 1.00 96.12 181 GLY A C 1
ATOM 1412 O O . GLY A 1 181 ? 6.134 2.212 9.941 1.00 96.12 181 GLY A O 1
ATOM 1413 N N . LEU A 1 182 ? 5.898 2.199 7.711 1.00 91.00 182 LEU A N 1
ATOM 1414 C CA . LEU A 1 182 ? 7.315 2.172 7.364 1.00 91.00 182 LEU A CA 1
ATOM 1415 C C . LEU A 1 182 ? 7.850 3.604 7.271 1.00 91.00 182 LEU A C 1
ATOM 1417 O O . LEU A 1 182 ? 7.316 4.415 6.523 1.00 91.00 182 LEU A O 1
ATOM 1421 N N . ALA A 1 183 ? 8.904 3.934 8.018 1.00 83.00 183 ALA A N 1
ATOM 1422 C CA . ALA A 1 183 ? 9.597 5.208 7.810 1.00 83.00 183 ALA A CA 1
ATOM 1423 C C . ALA A 1 183 ? 10.557 5.084 6.621 1.00 83.00 183 ALA A C 1
ATOM 1425 O O . ALA A 1 183 ? 11.065 3.992 6.347 1.00 83.00 183 ALA A O 1
ATOM 1426 N N . PHE A 1 184 ? 10.855 6.192 5.942 1.00 72.69 184 PHE A N 1
ATOM 1427 C CA . PHE A 1 184 ? 11.785 6.161 4.816 1.00 72.69 184 PHE A CA 1
ATOM 1428 C C . PHE A 1 184 ? 13.146 5.568 5.217 1.00 72.69 184 PHE A C 1
ATOM 1430 O O . PHE A 1 184 ? 13.771 5.983 6.195 1.00 72.69 184 PHE A O 1
ATOM 1437 N N . GLY A 1 185 ? 13.604 4.572 4.456 1.00 65.50 185 GLY A N 1
ATOM 1438 C CA . GLY A 1 185 ? 14.869 3.878 4.707 1.00 65.50 185 GLY A CA 1
ATOM 1439 C C . GLY A 1 185 ? 14.864 2.919 5.904 1.00 65.50 185 GLY A C 1
ATOM 1440 O O . GLY A 1 185 ? 15.924 2.389 6.238 1.00 65.50 185 GLY A O 1
ATOM 1441 N N . LEU A 1 186 ? 13.712 2.678 6.544 1.00 68.50 186 LEU A N 1
ATOM 1442 C CA . LEU A 1 186 ? 13.550 1.633 7.554 1.00 68.50 186 LEU A CA 1
ATOM 1443 C C . LEU A 1 186 ? 12.779 0.439 6.985 1.00 68.50 186 LEU A C 1
ATOM 1445 O O . LEU A 1 186 ? 11.693 0.588 6.439 1.00 68.50 186 LEU A O 1
ATOM 1449 N N . ASP A 1 187 ? 13.303 -0.761 7.230 1.00 73.50 187 ASP A N 1
ATOM 1450 C CA . ASP A 1 187 ? 12.603 -2.020 6.936 1.00 73.50 187 ASP A CA 1
ATOM 1451 C C . ASP A 1 187 ? 11.644 -2.438 8.070 1.00 73.50 187 ASP A C 1
ATOM 1453 O O . ASP A 1 187 ? 10.951 -3.449 7.974 1.00 73.50 187 ASP A O 1
ATOM 1457 N N . THR A 1 188 ? 11.625 -1.692 9.180 1.00 84.12 188 THR A N 1
ATOM 1458 C CA . THR A 1 188 ? 10.818 -2.002 10.366 1.00 84.12 188 THR A CA 1
ATOM 1459 C C . THR A 1 188 ? 9.766 -0.928 10.620 1.00 84.12 188 THR A C 1
ATOM 1461 O O . THR A 1 188 ? 10.140 0.244 10.738 1.00 84.12 188 THR A O 1
ATOM 1464 N N . PRO A 1 189 ? 8.486 -1.303 10.785 1.00 92.31 189 PRO A N 1
ATOM 1465 C CA . PRO A 1 189 ? 7.431 -0.334 11.013 1.00 92.31 189 PRO A CA 1
ATOM 1466 C C . PRO A 1 189 ? 7.461 0.273 12.422 1.00 92.31 189 PRO A C 1
ATOM 1468 O O . PRO A 1 189 ? 7.770 -0.396 13.415 1.00 92.31 189 PRO A O 1
ATOM 1471 N N . VAL A 1 190 ? 7.115 1.556 12.502 1.00 95.25 190 VAL A N 1
ATOM 1472 C CA . VAL A 1 190 ? 7.128 2.393 13.707 1.00 95.25 190 VAL A CA 1
ATOM 1473 C C . VAL A 1 190 ? 5.816 3.162 13.850 1.00 95.25 190 VAL A C 1
ATOM 1475 O O . VAL A 1 190 ? 5.012 3.225 12.924 1.00 95.25 190 VAL A O 1
ATOM 1478 N N . PHE A 1 191 ? 5.597 3.736 15.033 1.00 96.38 191 PHE A N 1
ATOM 1479 C CA . PHE A 1 191 ? 4.476 4.640 15.281 1.00 96.38 191 PHE A CA 1
ATOM 1480 C C . PHE A 1 191 ? 4.828 6.072 14.874 1.00 96.38 191 PHE A C 1
ATOM 1482 O O . PHE A 1 191 ? 5.895 6.564 15.251 1.00 96.38 191 PHE A O 1
ATOM 1489 N N . PHE A 1 192 ? 3.895 6.759 14.217 1.00 95.69 192 PHE A N 1
ATOM 1490 C CA . PHE A 1 192 ? 4.003 8.175 13.878 1.00 95.69 192 PHE A CA 1
ATOM 1491 C C . PHE A 1 192 ? 2.961 8.983 14.650 1.00 95.69 192 PHE A C 1
ATOM 1493 O O . PHE A 1 192 ? 1.754 8.800 14.512 1.00 95.69 192 PHE A O 1
ATOM 1500 N N . ILE A 1 193 ? 3.440 9.911 15.481 1.00 94.75 193 ILE A N 1
ATOM 1501 C CA . ILE A 1 193 ? 2.581 10.866 16.205 1.00 94.75 193 ILE A CA 1
ATOM 1502 C C . ILE A 1 193 ? 2.106 12.025 15.315 1.00 94.75 193 ILE A C 1
ATOM 1504 O O . ILE A 1 193 ? 1.250 12.802 15.724 1.00 94.75 193 ILE A O 1
ATOM 1508 N N . ASN A 1 194 ? 2.700 12.159 14.128 1.00 93.75 194 ASN A N 1
ATOM 1509 C CA . ASN A 1 194 ? 2.303 13.094 13.086 1.00 93.75 194 ASN A CA 1
ATOM 1510 C C . ASN A 1 194 ? 2.035 12.264 11.820 1.00 93.75 194 ASN A C 1
ATOM 1512 O O . ASN A 1 194 ? 2.982 12.028 11.073 1.00 93.75 194 ASN A O 1
ATOM 1516 N N . PRO A 1 195 ? 0.802 11.773 11.614 1.00 94.38 195 PRO A N 1
ATOM 1517 C CA . PRO A 1 195 ? 0.464 10.955 10.452 1.00 94.38 195 PRO A CA 1
ATOM 1518 C C . PRO A 1 195 ? 0.640 11.734 9.144 1.00 94.38 195 PRO A C 1
ATOM 1520 O O . PRO A 1 195 ? 0.388 12.946 9.104 1.00 94.38 195 PRO A O 1
ATOM 1523 N N . THR A 1 196 ? 1.007 11.044 8.066 1.00 94.88 196 THR A N 1
ATOM 1524 C CA . THR A 1 196 ? 1.371 11.658 6.775 1.00 94.88 196 THR A CA 1
ATOM 1525 C C . THR A 1 196 ? 0.558 11.125 5.588 1.00 94.88 196 THR A C 1
ATOM 1527 O O . THR A 1 196 ? 1.130 10.805 4.551 1.00 94.88 196 THR A O 1
ATOM 1530 N N . PRO A 1 197 ? -0.791 11.120 5.651 1.00 94.44 197 PRO A N 1
ATOM 1531 C CA . PRO A 1 197 ? -1.606 10.605 4.556 1.00 94.44 197 PRO A CA 1
ATOM 1532 C C . PRO A 1 197 ? 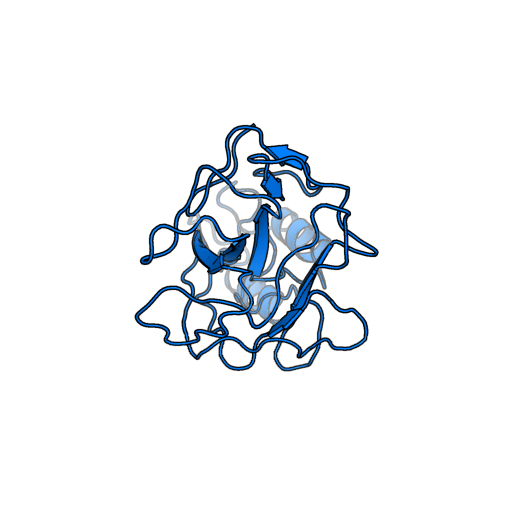-1.361 11.383 3.252 1.00 94.44 197 PRO A C 1
ATOM 1534 O O . PRO A 1 197 ? -1.526 12.605 3.183 1.00 94.44 197 PRO A O 1
ATOM 1537 N N . GLY A 1 198 ? -1.020 10.648 2.201 1.00 93.00 198 GLY A N 1
ATOM 1538 C CA . GLY A 1 198 ? -0.678 11.123 0.866 1.00 93.00 198 GLY A CA 1
ATOM 1539 C C . GLY A 1 198 ? 0.760 11.622 0.715 1.00 93.00 198 GLY A C 1
ATOM 1540 O O . GLY A 1 198 ? 1.052 12.268 -0.296 1.00 93.00 198 GLY A O 1
ATOM 1541 N N . ALA A 1 199 ? 1.635 11.396 1.697 1.00 92.25 199 ALA A N 1
ATOM 1542 C CA . ALA A 1 199 ? 2.992 11.931 1.729 1.00 92.25 199 ALA A CA 1
ATOM 1543 C C . ALA A 1 199 ? 3.997 10.948 2.353 1.00 92.25 199 ALA A C 1
ATOM 1545 O O . ALA A 1 199 ? 3.652 9.907 2.890 1.00 92.25 199 ALA A O 1
ATOM 1546 N N . GLU A 1 200 ? 5.280 11.293 2.266 1.00 89.19 200 GLU A N 1
ATOM 1547 C CA . GLU A 1 200 ? 6.358 10.483 2.827 1.00 89.19 200 GLU A CA 1
ATOM 1548 C C . GLU A 1 200 ? 6.383 10.534 4.365 1.00 89.19 200 GLU A C 1
ATOM 1550 O O . GLU A 1 200 ? 6.306 11.611 4.965 1.00 89.19 200 GLU A O 1
ATOM 1555 N N . ASN A 1 201 ? 6.568 9.367 4.989 1.00 86.25 201 ASN A N 1
ATOM 1556 C CA . ASN A 1 201 ? 6.634 9.214 6.440 1.00 86.25 201 ASN A CA 1
ATOM 1557 C C . ASN A 1 201 ? 7.968 9.734 7.001 1.00 86.25 201 ASN A C 1
ATOM 1559 O O . ASN A 1 201 ? 9.034 9.166 6.735 1.00 86.25 201 ASN A O 1
ATOM 1563 N N . GLY A 1 202 ? 7.904 10.780 7.828 1.00 77.06 202 GLY A N 1
ATOM 1564 C CA . GLY A 1 202 ? 9.049 11.344 8.552 1.00 77.06 202 GLY A CA 1
ATOM 1565 C C . GLY A 1 202 ? 9.112 10.910 10.022 1.00 77.06 202 GLY A C 1
ATOM 1566 O O . GLY A 1 202 ? 8.082 10.649 10.640 1.00 77.06 202 GLY A O 1
ATOM 1567 N N . LEU A 1 203 ? 10.324 10.863 10.588 1.00 64.50 203 LEU A N 1
ATOM 1568 C CA . LEU A 1 203 ? 10.562 10.691 12.033 1.00 64.50 203 LEU A CA 1
ATOM 1569 C C . LEU A 1 203 ? 10.582 12.030 12.784 1.00 64.50 203 LEU A C 1
ATOM 1571 O O . LEU A 1 203 ? 11.092 13.023 12.215 1.00 64.50 203 LEU A O 1
#

Sequence (203 aa):
MGDLSGDCRVDLNDLLVFTAQWLDDTGCSGLGCADMDGDNNVDAVDFALLAANWFKQGHPLVINEFMASNTSTPTDPCGDFPDWIEIYNVSSLQVNLKDWHLTDNLNNLTKWEFPALQIDPGQFLLVFASDKDLRDPTGPLHTNFKLSAGGEYLALVRPDEAIVHEYAPEYPQQLTDVSYGLAFGLDTPVFFINPTPGAENGL

InterPro domains:
  IPR001322 Lamin tail domain [PF00932] (59-167)
  IPR001322 Lamin tail domain [PS51841] (47-184)
  IPR002105 Dockerin type I repeat [PF00404] (2-51)
  IPR036415 Lamin tail domain superfamily [G3DSA:2.60.40.1260] (60-169)
  IPR036415 Lamin tail domain superfamily [SSF74853] (59-166)
  IPR036439 Dockerin domain superfamily [G3DSA:1.10.1330.10] (1-59)
  IPR036439 Dockerin domain superfamily [SSF63446] (1-55)